Protein AF-A0A075FBE9-F1 (afdb_monomer_lite)

Secondary structure (DSSP, 8-state):
-HHHHHHHHT-GGGTT-HHHHHHHHHHHHHHHTT----------TTS---HHHHHHHHHHHHHHHHHTT-GGGHHHHHHHHHHGGGS-HHHHHHHHHHHHHHHHHTT-HHHHHHHHHHHHTS---HHHHTT-HHHHHHHHHHHHHTT-HHHHHHHHHHHHHHHHHHHHHHHHHHHHHHHHS-HHHHHHHHHHHHS-HHHHHHHHHHHHTTT-TT--HHHHHHHTT--HHHHHHHHHHHHSS-HHHHHHHHHHHHHHHHHH-TTS--S-HHHHHHHTT--

Sequence (279 aa):
EFAVQAGIRCSNRLLEHAFWQSAEMGATLLANHGGRNGWTPTVSQGVPMPALIQRRAEYLSLLRRMADGDRAAIDPLMATLNHSRKLGSRLLMQTKVEVVLAALSGEQYDVAGRVFDQICNRETTYGARRWNFDFLYCRAKMAAQRGDAAGALKFYTTYMQDALRCLRTETVNVRRASAAVPVASRASDDVSARLSAKYRRAYRYIIENIERSDLTTREVAAHINVTERALQLAFKSAVGMSPSSVIRRMRLEGIRSDLLDSERNPSNIIDTASRWGIR

Structure (mmCIF, N/CA/C/O backbone):
data_AF-A0A075FBE9-F1
#
_entry.id   AF-A0A075FBE9-F1
#
loop_
_atom_site.group_PDB
_atom_site.id
_atom_site.type_symbol
_atom_site.label_atom_id
_atom_site.label_alt_id
_atom_site.label_comp_id
_atom_site.label_asym_id
_atom_site.label_entity_id
_atom_site.label_seq_id
_atom_site.pdbx_PDB_ins_code
_atom_site.Cartn_x
_atom_site.Cartn_y
_atom_site.Cartn_z
_atom_site.occupancy
_atom_site.B_iso_or_equiv
_atom_site.auth_seq_id
_atom_site.auth_comp_id
_atom_site.auth_asym_id
_atom_site.auth_atom_id
_atom_site.pdbx_PDB_model_num
ATOM 1 N N . GLU A 1 1 ? -7.624 5.876 -10.772 1.00 56.31 1 GLU A N 1
ATOM 2 C CA . GLU A 1 1 ? -6.161 6.072 -10.618 1.00 56.31 1 GLU A CA 1
ATOM 3 C C . GLU A 1 1 ? -5.530 5.078 -9.652 1.00 56.31 1 GLU A C 1
ATOM 5 O O . GLU A 1 1 ? -4.690 4.296 -10.083 1.00 56.31 1 GLU A O 1
ATOM 10 N N . PHE A 1 2 ? -5.983 5.052 -8.392 1.00 65.88 2 PHE A N 1
ATOM 11 C CA . PHE A 1 2 ? -5.469 4.155 -7.349 1.00 65.88 2 PHE A CA 1
ATOM 12 C C . PHE A 1 2 ? -5.451 2.674 -7.766 1.00 65.88 2 PHE A C 1
ATOM 14 O O . PHE A 1 2 ? -4.457 2.003 -7.542 1.00 65.88 2 PHE A O 1
ATOM 21 N N . ALA A 1 3 ? -6.483 2.187 -8.467 1.00 71.62 3 ALA A N 1
ATOM 22 C CA . ALA A 1 3 ? -6.573 0.787 -8.899 1.00 71.62 3 ALA A CA 1
ATOM 23 C C . ALA A 1 3 ? -5.434 0.330 -9.836 1.00 71.62 3 ALA A C 1
ATOM 25 O O . ALA A 1 3 ? -4.902 -0.758 -9.655 1.00 71.62 3 ALA A O 1
ATOM 26 N N . VAL A 1 4 ? -5.020 1.154 -10.811 1.00 73.25 4 VAL A N 1
ATOM 27 C CA . VAL A 1 4 ? -3.921 0.797 -11.737 1.00 73.25 4 VAL A CA 1
ATOM 28 C C . VAL A 1 4 ? -2.597 0.747 -10.980 1.00 73.25 4 VAL A C 1
ATOM 30 O O . VAL A 1 4 ? -1.824 -0.196 -11.087 1.00 73.25 4 VAL A O 1
ATOM 33 N N . GLN A 1 5 ? -2.361 1.774 -10.174 1.00 80.25 5 GLN A N 1
ATOM 34 C CA . GLN A 1 5 ? -1.149 1.938 -9.389 1.00 80.25 5 GLN A CA 1
ATOM 35 C C . GLN A 1 5 ? -1.005 0.885 -8.280 1.00 80.25 5 GLN A C 1
ATOM 37 O O . GLN A 1 5 ? 0.115 0.447 -8.017 1.00 80.25 5 GLN A O 1
ATOM 42 N N . ALA A 1 6 ? -2.107 0.487 -7.644 1.00 77.31 6 ALA A N 1
ATOM 43 C CA . ALA A 1 6 ? -2.154 -0.605 -6.679 1.00 77.31 6 ALA A CA 1
ATOM 44 C C . ALA A 1 6 ? -1.965 -1.960 -7.373 1.00 77.31 6 ALA A C 1
ATOM 46 O O . ALA A 1 6 ? -1.145 -2.747 -6.918 1.00 77.31 6 ALA A O 1
ATOM 47 N N . GLY A 1 7 ? -2.620 -2.192 -8.518 1.00 76.88 7 GLY A N 1
ATOM 48 C CA . GLY A 1 7 ? -2.475 -3.434 -9.285 1.00 76.88 7 GLY A CA 1
ATOM 49 C C . GLY A 1 7 ? -1.037 -3.709 -9.739 1.00 76.88 7 GLY A C 1
ATOM 50 O O . GLY A 1 7 ? -0.574 -4.839 -9.651 1.00 76.88 7 GLY A O 1
ATOM 51 N N . ILE A 1 8 ? -0.286 -2.677 -10.143 1.00 82.06 8 ILE A N 1
ATOM 52 C CA . ILE A 1 8 ? 1.144 -2.822 -10.478 1.00 82.06 8 ILE A CA 1
ATOM 53 C C . ILE A 1 8 ? 1.955 -3.216 -9.235 1.00 82.06 8 ILE A C 1
ATOM 55 O O . ILE A 1 8 ? 2.748 -4.155 -9.277 1.00 82.06 8 ILE A O 1
ATOM 59 N N . ARG A 1 9 ? 1.740 -2.514 -8.116 1.00 83.00 9 ARG A N 1
ATOM 60 C CA . ARG A 1 9 ? 2.461 -2.737 -6.849 1.00 83.00 9 ARG A CA 1
ATOM 61 C C . ARG A 1 9 ? 2.189 -4.100 -6.226 1.00 83.00 9 ARG A C 1
ATOM 63 O O . ARG A 1 9 ? 3.068 -4.633 -5.559 1.00 83.00 9 ARG A O 1
ATOM 70 N N . CYS A 1 10 ? 0.997 -4.635 -6.456 1.00 82.50 10 CYS A N 1
ATOM 71 C CA . CYS A 1 10 ? 0.579 -5.930 -5.940 1.00 82.50 10 CYS A CA 1
ATOM 72 C C . CYS A 1 10 ? 0.717 -7.055 -6.977 1.00 82.50 10 CYS A C 1
ATOM 74 O O . CYS A 1 10 ? 0.300 -8.179 -6.728 1.00 82.50 10 CYS A O 1
ATOM 76 N N . SER A 1 11 ? 1.321 -6.781 -8.140 1.00 83.12 11 SER A N 1
ATOM 77 C CA . SER A 1 11 ? 1.486 -7.788 -9.186 1.00 83.12 11 SER A CA 1
ATOM 78 C C . SER A 1 11 ? 2.262 -9.011 -8.683 1.00 83.12 11 SER A C 1
ATOM 80 O O . SER A 1 11 ? 3.210 -8.895 -7.903 1.00 83.12 11 SER A O 1
ATOM 82 N N . ASN A 1 12 ? 1.920 -10.194 -9.204 1.00 78.69 12 ASN A N 1
ATOM 83 C CA . ASN A 1 12 ? 2.596 -11.457 -8.865 1.00 78.69 12 ASN A CA 1
ATOM 84 C C . ASN A 1 12 ? 4.101 -11.453 -9.189 1.00 78.69 12 ASN A C 1
ATOM 86 O O . ASN A 1 12 ? 4.850 -12.299 -8.710 1.00 78.69 12 ASN A O 1
ATOM 90 N N . ARG A 1 13 ? 4.569 -10.505 -10.002 1.00 83.19 13 ARG A N 1
ATOM 91 C CA . ARG A 1 13 ? 5.992 -10.335 -10.317 1.00 83.19 13 ARG A CA 1
ATOM 92 C C . ARG A 1 13 ? 6.747 -9.531 -9.255 1.00 83.19 13 ARG A C 1
ATOM 94 O O . ARG A 1 13 ? 7.973 -9.595 -9.197 1.00 83.19 13 ARG A O 1
ATOM 101 N N . LEU A 1 14 ? 6.030 -8.817 -8.384 1.00 85.06 14 LEU A N 1
ATOM 102 C CA . LEU A 1 14 ? 6.568 -8.015 -7.284 1.00 85.06 14 LEU A CA 1
ATOM 103 C C . LEU A 1 14 ? 6.150 -8.560 -5.904 1.00 85.06 14 LEU A C 1
ATOM 105 O O . LEU A 1 14 ? 5.988 -7.790 -4.960 1.00 85.06 14 LEU A O 1
ATOM 109 N N . LEU A 1 15 ? 6.011 -9.884 -5.748 1.00 82.25 15 LEU A N 1
ATOM 110 C CA . LEU A 1 15 ? 5.602 -10.518 -4.476 1.00 82.25 15 LEU A CA 1
ATOM 111 C C . LEU A 1 15 ? 6.518 -10.181 -3.289 1.00 82.25 15 LEU A C 1
ATOM 113 O O . LEU A 1 15 ? 6.094 -10.187 -2.139 1.00 82.25 15 LEU A O 1
ATOM 117 N N . GLU A 1 16 ? 7.775 -9.843 -3.560 1.00 82.44 16 GLU A N 1
ATOM 118 C CA . GLU A 1 16 ? 8.738 -9.409 -2.544 1.00 82.44 16 GLU A CA 1
ATOM 119 C C . GLU A 1 16 ? 8.453 -7.998 -1.991 1.00 82.44 16 GLU A C 1
ATOM 121 O O . GLU A 1 16 ? 9.089 -7.579 -1.021 1.00 82.44 16 GLU A O 1
ATOM 126 N N . HIS A 1 17 ? 7.522 -7.239 -2.584 1.00 87.44 17 HIS A N 1
ATOM 127 C CA . HIS A 1 17 ? 7.101 -5.922 -2.093 1.00 87.44 17 HIS A CA 1
ATOM 128 C C . HIS A 1 17 ? 6.112 -6.072 -0.926 1.00 87.44 17 HIS A C 1
ATOM 130 O O . HIS A 1 17 ? 4.935 -5.713 -1.005 1.00 87.44 17 HIS A O 1
ATOM 136 N N . ALA A 1 18 ? 6.613 -6.635 0.177 1.00 83.56 18 ALA A N 1
ATOM 137 C CA . ALA A 1 18 ? 5.847 -7.052 1.350 1.00 83.56 18 ALA A CA 1
ATOM 138 C C . ALA A 1 18 ? 4.892 -5.979 1.905 1.00 83.56 18 ALA A C 1
ATOM 140 O O . ALA A 1 18 ? 3.816 -6.316 2.399 1.00 83.56 18 ALA A O 1
ATOM 141 N N . PHE A 1 19 ? 5.257 -4.695 1.818 1.00 85.12 19 PHE A N 1
ATOM 142 C CA . PHE A 1 19 ? 4.404 -3.591 2.264 1.00 85.12 19 PHE A CA 1
ATOM 143 C C . PHE A 1 19 ? 3.060 -3.555 1.519 1.00 85.12 19 PHE A C 1
ATOM 145 O O . PHE A 1 19 ? 2.007 -3.591 2.156 1.00 85.12 19 PHE A O 1
ATOM 152 N N . TRP A 1 20 ? 3.075 -3.526 0.181 1.00 83.44 20 TRP A N 1
ATOM 153 C CA . TRP A 1 20 ? 1.835 -3.457 -0.602 1.00 83.44 20 TRP A CA 1
ATOM 154 C C . TRP A 1 20 ? 1.086 -4.781 -0.636 1.00 83.44 20 TRP A C 1
ATOM 156 O O . TRP A 1 20 ? -0.139 -4.760 -0.587 1.00 83.44 20 TRP A O 1
ATOM 166 N N . GLN A 1 21 ? 1.798 -5.910 -0.603 1.00 83.56 21 GLN A N 1
ATOM 167 C CA . GLN A 1 21 ? 1.175 -7.228 -0.451 1.00 83.56 21 GLN A CA 1
ATOM 168 C C . GLN A 1 21 ? 0.371 -7.316 0.857 1.00 83.56 21 GLN A C 1
ATOM 170 O O . GLN A 1 21 ? -0.774 -7.760 0.870 1.00 83.56 21 GLN A O 1
ATOM 175 N N . SER A 1 22 ? 0.920 -6.792 1.958 1.00 79.38 22 SER A N 1
ATOM 176 C CA . SER A 1 22 ? 0.204 -6.725 3.239 1.00 79.38 22 SER A CA 1
ATOM 177 C C . SER A 1 22 ? -0.996 -5.772 3.180 1.00 79.38 22 SER A C 1
ATOM 179 O O . SER A 1 22 ? -2.050 -6.066 3.745 1.00 79.38 22 SER A O 1
ATOM 181 N N . ALA A 1 23 ? -0.857 -4.636 2.488 1.00 76.38 23 ALA A N 1
ATOM 182 C CA . ALA A 1 23 ? -1.939 -3.669 2.314 1.00 76.38 23 ALA A CA 1
ATOM 183 C C . ALA A 1 23 ? -3.100 -4.232 1.472 1.00 76.38 23 ALA A C 1
ATOM 185 O O . ALA A 1 23 ? -4.262 -4.022 1.821 1.00 76.38 23 ALA A O 1
ATOM 186 N N . GLU A 1 24 ? -2.810 -4.978 0.403 1.00 75.81 24 GLU A N 1
ATOM 187 C CA . GLU A 1 24 ? -3.819 -5.652 -0.422 1.00 75.81 24 GLU A CA 1
ATOM 188 C C . GLU A 1 24 ? -4.542 -6.758 0.354 1.00 75.81 24 GLU A C 1
ATOM 190 O O . GLU A 1 24 ? -5.775 -6.818 0.347 1.00 75.81 24 GLU A O 1
ATOM 195 N N . MET A 1 25 ? -3.805 -7.587 1.100 1.00 70.81 25 MET A N 1
ATOM 196 C CA . MET A 1 25 ? -4.405 -8.582 1.996 1.00 70.81 25 MET A CA 1
ATOM 197 C C . MET A 1 25 ? -5.314 -7.921 3.044 1.00 70.81 25 MET A C 1
ATOM 199 O O . MET A 1 25 ? -6.426 -8.382 3.288 1.00 70.81 25 MET A O 1
ATOM 203 N N . GLY A 1 26 ? -4.900 -6.795 3.629 1.00 65.25 26 GLY A N 1
ATOM 204 C CA . GLY A 1 26 ? -5.748 -6.025 4.543 1.00 65.25 26 GLY A CA 1
ATOM 205 C C . GLY A 1 26 ? -7.015 -5.477 3.873 1.00 65.25 26 GLY A C 1
ATOM 206 O O . GLY A 1 26 ? -8.107 -5.574 4.434 1.00 65.25 26 GLY A O 1
ATOM 207 N N . ALA A 1 27 ? -6.893 -4.934 2.659 1.00 67.62 27 ALA A N 1
ATOM 208 C CA . ALA A 1 27 ? -8.017 -4.382 1.906 1.00 67.62 27 ALA A CA 1
ATOM 209 C C . ALA A 1 27 ? -9.034 -5.458 1.487 1.00 67.62 27 ALA A C 1
ATOM 211 O O . ALA A 1 27 ? -10.240 -5.240 1.610 1.00 67.62 27 ALA A O 1
ATOM 212 N N . THR A 1 28 ? -8.568 -6.625 1.039 1.00 65.94 28 THR A N 1
ATOM 213 C CA . THR A 1 28 ? -9.428 -7.766 0.674 1.00 65.94 28 THR A CA 1
ATOM 214 C C . THR A 1 28 ? -10.165 -8.334 1.886 1.00 65.94 28 THR A C 1
ATOM 216 O O . THR A 1 28 ? -11.368 -8.584 1.807 1.00 65.94 28 THR A O 1
ATOM 219 N N . LEU A 1 29 ? -9.496 -8.449 3.039 1.00 61.47 29 LEU A N 1
ATOM 220 C CA . LEU A 1 29 ? -10.138 -8.830 4.301 1.00 61.47 29 LEU A CA 1
ATOM 221 C C . LEU A 1 29 ? -11.222 -7.823 4.715 1.00 61.47 29 LEU A C 1
ATOM 223 O O . LEU A 1 29 ? -12.324 -8.223 5.088 1.00 61.47 29 LEU A O 1
ATOM 227 N N . LEU A 1 30 ? -10.955 -6.518 4.609 1.00 58.31 30 LEU A N 1
ATOM 228 C CA . LEU A 1 30 ? -11.948 -5.479 4.909 1.00 58.31 30 LEU A CA 1
ATOM 229 C C . LEU A 1 30 ? -13.145 -5.512 3.947 1.00 58.31 30 LEU A C 1
ATOM 231 O O . LEU A 1 30 ? -14.282 -5.361 4.396 1.00 58.31 30 LEU A O 1
ATOM 235 N N . ALA A 1 31 ? -12.913 -5.747 2.653 1.00 59.50 31 ALA A N 1
ATOM 236 C CA . ALA A 1 31 ? -13.974 -5.875 1.654 1.00 59.50 31 ALA A CA 1
ATOM 237 C C . ALA A 1 31 ? -14.877 -7.093 1.926 1.00 59.50 31 ALA A C 1
ATOM 239 O O . ALA A 1 31 ? -16.101 -6.977 1.874 1.00 59.50 31 ALA A O 1
ATOM 240 N N . ASN A 1 32 ? -14.291 -8.234 2.301 1.00 54.44 32 ASN A N 1
ATOM 241 C CA . ASN A 1 32 ? -15.030 -9.460 2.619 1.00 54.44 32 ASN A CA 1
ATOM 242 C C . ASN A 1 32 ? -15.831 -9.367 3.933 1.00 54.44 32 ASN A C 1
ATOM 244 O O . ASN A 1 32 ? -16.820 -10.078 4.102 1.00 54.44 32 ASN A O 1
ATOM 248 N N . HIS A 1 33 ? -15.447 -8.479 4.855 1.00 48.12 33 HIS A N 1
ATOM 249 C CA . HIS A 1 33 ? -16.105 -8.294 6.156 1.00 48.12 33 HIS A CA 1
ATOM 250 C C . HIS A 1 33 ? -17.055 -7.080 6.222 1.00 48.12 33 HIS A C 1
ATOM 252 O O . HIS A 1 33 ? -17.360 -6.590 7.311 1.00 48.12 33 HIS A O 1
ATOM 258 N N . GLY A 1 34 ? -17.567 -6.608 5.078 1.00 45.47 34 GLY A N 1
ATOM 259 C CA . GLY A 1 34 ? -18.609 -5.569 5.025 1.00 45.47 34 GLY A CA 1
ATOM 260 C C . GLY A 1 34 ? -18.090 -4.127 5.043 1.00 45.47 34 GLY A C 1
ATOM 261 O O . GLY A 1 34 ? -18.854 -3.190 5.285 1.00 45.47 34 GLY A O 1
ATOM 262 N N . GLY A 1 35 ? -16.799 -3.917 4.774 1.00 39.19 35 GLY A N 1
ATOM 263 C CA . GLY A 1 35 ? -16.224 -2.594 4.567 1.00 39.19 35 GLY A CA 1
ATOM 264 C C . GLY A 1 35 ? -16.709 -1.985 3.254 1.00 39.19 35 GLY A C 1
ATOM 265 O O . GLY A 1 35 ? -16.192 -2.323 2.197 1.00 39.19 35 GLY A O 1
ATOM 266 N N . ARG A 1 36 ? -17.711 -1.101 3.354 1.00 40.62 36 ARG A N 1
ATOM 267 C CA . ARG A 1 36 ? -18.129 -0.061 2.393 1.00 40.62 36 ARG A CA 1
ATOM 268 C C . ARG A 1 36 ? -17.637 -0.308 0.960 1.00 40.62 36 ARG A C 1
ATOM 270 O O . ARG A 1 36 ? -16.526 0.086 0.616 1.00 40.62 36 ARG A O 1
ATOM 277 N N . ASN A 1 37 ? -18.501 -0.933 0.161 1.00 36.72 37 ASN A N 1
ATOM 278 C CA . ASN A 1 37 ? -18.360 -1.220 -1.267 1.00 36.72 37 ASN A CA 1
ATOM 279 C C . ASN A 1 37 ? -17.459 -0.174 -1.930 1.00 36.72 37 ASN A C 1
ATOM 281 O O . ASN A 1 37 ? -17.824 1.004 -2.008 1.00 36.72 37 ASN A O 1
ATOM 285 N N . GLY A 1 38 ? -16.258 -0.611 -2.319 1.00 38.56 38 GLY A N 1
ATOM 286 C CA . GLY A 1 38 ? -15.263 0.235 -2.956 1.00 38.56 38 GLY A CA 1
ATOM 287 C C . GLY A 1 38 ? -15.919 1.033 -4.070 1.00 38.56 38 GLY A C 1
ATOM 288 O O . GLY A 1 38 ? -16.683 0.481 -4.855 1.00 38.56 38 GLY A O 1
ATOM 289 N N . TRP A 1 39 ? -15.656 2.337 -4.069 1.00 37.19 39 TRP A N 1
ATOM 290 C CA . TRP A 1 39 ? -16.092 3.301 -5.071 1.00 37.19 39 TRP A CA 1
ATOM 291 C C . TRP A 1 39 ? -16.017 2.670 -6.471 1.00 37.19 39 TRP A C 1
ATOM 293 O O . TRP A 1 39 ? -14.941 2.557 -7.060 1.00 37.19 39 TRP A O 1
ATOM 303 N N . THR A 1 40 ? -17.149 2.190 -6.984 1.00 32.72 40 THR A N 1
ATOM 304 C CA . THR A 1 40 ? -17.236 1.711 -8.360 1.00 32.72 40 THR A CA 1
ATOM 305 C C . THR A 1 40 ? -17.109 2.949 -9.233 1.00 32.72 40 THR A C 1
ATOM 307 O O . THR A 1 40 ? -17.885 3.887 -9.034 1.00 32.72 40 THR A O 1
ATOM 310 N N . PRO A 1 41 ? -16.140 3.019 -10.160 1.00 38.22 41 PRO A N 1
ATOM 311 C CA . PRO A 1 41 ? -16.043 4.163 -11.041 1.00 38.22 41 PRO A CA 1
ATOM 312 C C . PRO A 1 41 ? -17.267 4.129 -11.954 1.00 38.22 41 PRO A C 1
ATOM 314 O O . PRO A 1 41 ? -17.322 3.349 -12.903 1.00 38.22 41 PRO A O 1
ATOM 317 N N . THR A 1 42 ? -18.269 4.951 -11.658 1.00 36.81 42 THR A N 1
ATOM 318 C CA . THR A 1 42 ? -19.342 5.230 -12.604 1.00 36.81 42 THR A CA 1
ATOM 319 C C . THR A 1 42 ? -18.689 5.976 -13.757 1.00 36.81 42 THR A C 1
ATOM 321 O O . THR A 1 42 ? -18.301 7.137 -13.624 1.00 36.81 42 THR A O 1
ATOM 324 N N . VAL A 1 43 ? -18.474 5.284 -14.874 1.00 41.09 43 VAL A N 1
ATOM 325 C CA . VAL A 1 43 ? -18.042 5.917 -16.117 1.00 41.09 43 VAL A CA 1
ATOM 326 C C . VAL A 1 43 ? -19.220 6.762 -16.590 1.00 41.09 43 VAL A C 1
ATOM 328 O O . VAL A 1 43 ? -20.116 6.264 -17.266 1.00 41.09 43 VAL A O 1
ATOM 331 N N . SER A 1 44 ? -19.253 8.034 -16.196 1.00 43.53 44 SER A N 1
ATOM 332 C CA . SER A 1 44 ? -20.156 9.013 -16.797 1.00 43.53 44 SER A CA 1
ATOM 333 C C . SER A 1 44 ? -19.696 9.249 -18.232 1.00 43.53 44 SER A C 1
ATOM 335 O O . SER A 1 44 ? -18.831 10.082 -18.497 1.00 43.53 44 SER A O 1
ATOM 337 N N . GLN A 1 45 ? -20.231 8.461 -19.162 1.00 46.03 45 GLN A N 1
ATOM 338 C CA . GLN A 1 45 ? -20.097 8.731 -20.586 1.00 46.03 45 GLN A CA 1
ATOM 339 C C . GLN A 1 45 ? -20.855 10.028 -20.900 1.00 46.03 45 GLN A C 1
ATOM 341 O O . GLN A 1 45 ? -22.056 10.108 -20.657 1.00 46.03 45 GLN A O 1
ATOM 346 N N . GLY A 1 46 ? -20.157 11.044 -21.419 1.00 52.72 46 GLY A N 1
ATOM 347 C CA . GLY A 1 46 ? -20.808 12.191 -22.067 1.00 52.72 46 GLY A CA 1
ATOM 348 C C . GLY A 1 46 ? -20.320 13.591 -21.694 1.00 52.72 46 GLY A C 1
ATOM 349 O O . GLY A 1 46 ? -20.741 14.541 -22.345 1.00 52.72 46 GLY A O 1
ATOM 350 N N . VAL A 1 47 ? -19.425 13.765 -20.716 1.00 52.41 47 VAL A N 1
ATOM 351 C CA . VAL A 1 47 ? -18.824 15.086 -20.437 1.00 52.41 47 VAL A CA 1
ATOM 352 C C . VAL A 1 47 ? -17.431 15.148 -21.076 1.00 52.41 47 VAL A C 1
ATOM 354 O O . VAL A 1 47 ? -16.635 14.240 -20.823 1.00 52.41 47 VAL A O 1
ATOM 357 N N . PRO A 1 48 ? -17.097 16.169 -21.896 1.00 56.81 48 PRO A N 1
ATOM 358 C CA . PRO A 1 48 ? -15.745 16.330 -22.420 1.00 56.81 48 PRO A CA 1
ATOM 359 C C . PRO A 1 48 ? -14.785 16.484 -21.242 1.00 56.81 48 PRO A C 1
ATOM 361 O O . PRO A 1 48 ? -14.825 17.463 -20.496 1.00 56.81 48 PRO A O 1
ATOM 364 N N . MET A 1 49 ? -13.963 15.459 -21.031 1.00 56.84 49 MET A N 1
ATOM 365 C CA . MET A 1 49 ? -13.048 15.416 -19.901 1.00 56.84 49 MET A CA 1
ATOM 366 C C . MET A 1 49 ? -12.024 16.550 -20.044 1.00 56.84 49 MET A C 1
ATOM 368 O O . MET A 1 49 ? -11.407 16.674 -21.103 1.00 56.84 49 MET A O 1
ATOM 372 N N . PRO A 1 50 ? -11.798 17.365 -18.997 1.00 78.19 50 PRO A N 1
ATOM 373 C CA . PRO A 1 50 ? -10.725 18.351 -18.981 1.00 78.19 50 PRO A CA 1
ATOM 374 C C . PRO A 1 50 ? -9.400 17.747 -19.469 1.00 78.19 50 PRO A C 1
ATOM 376 O O . PRO A 1 50 ? -9.015 16.662 -19.027 1.00 78.19 50 PRO A O 1
ATOM 379 N N . ALA A 1 51 ? -8.672 18.461 -20.335 1.00 75.50 51 ALA A N 1
ATOM 380 C CA . ALA A 1 51 ? -7.458 17.964 -21.003 1.00 75.50 51 ALA A CA 1
ATOM 381 C C . ALA A 1 51 ? -6.394 17.396 -20.037 1.00 75.50 51 ALA A C 1
ATOM 383 O O . ALA A 1 51 ? -5.619 16.507 -20.389 1.00 75.50 51 ALA A O 1
ATOM 384 N N . LEU A 1 52 ? -6.367 17.883 -18.794 1.00 75.44 52 LEU A N 1
ATOM 385 C CA . LEU A 1 52 ? -5.472 17.399 -17.743 1.00 75.44 52 LEU A CA 1
ATOM 386 C C . LEU A 1 52 ? -5.849 15.988 -17.257 1.00 75.44 52 LEU A C 1
ATOM 388 O O . LEU A 1 52 ? -4.966 15.163 -17.030 1.00 75.44 52 LEU A O 1
ATOM 392 N N . ILE A 1 53 ? -7.147 15.685 -17.164 1.00 78.38 53 ILE A N 1
ATOM 393 C CA . ILE A 1 53 ? -7.642 14.352 -16.799 1.00 78.38 53 ILE A CA 1
ATOM 394 C C . ILE A 1 53 ? -7.417 13.368 -17.949 1.00 78.38 53 ILE A C 1
ATOM 396 O O . ILE A 1 53 ? -7.012 12.233 -17.708 1.00 78.38 53 ILE A O 1
ATOM 400 N N . GLN A 1 54 ? -7.589 13.812 -19.196 1.00 80.50 54 GLN A N 1
ATOM 401 C CA . GLN A 1 54 ? -7.288 12.990 -20.368 1.00 80.50 54 GLN A CA 1
ATOM 402 C C . GLN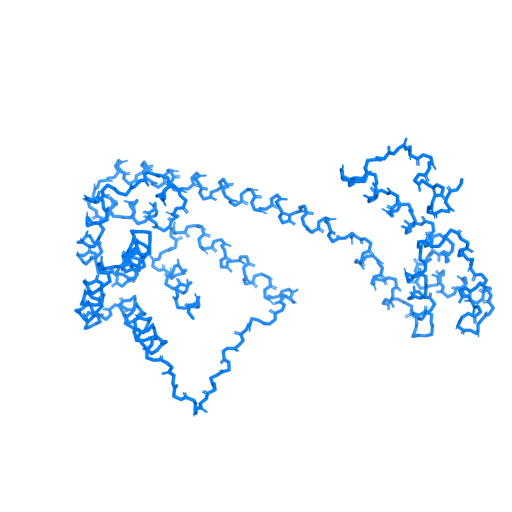 A 1 54 ? -5.807 12.582 -20.411 1.00 80.50 54 GLN A C 1
ATOM 404 O O . GLN A 1 54 ? -5.504 11.392 -20.452 1.00 80.50 54 GLN A O 1
ATOM 409 N N . ARG A 1 55 ? -4.879 13.541 -20.278 1.00 80.81 55 ARG A N 1
ATOM 410 C CA . ARG A 1 55 ? -3.432 13.251 -20.213 1.00 80.81 55 ARG A CA 1
ATOM 411 C C . ARG A 1 55 ? -3.072 12.295 -19.076 1.00 80.81 55 ARG A C 1
ATOM 413 O O . ARG A 1 55 ? -2.175 11.464 -19.203 1.00 80.81 55 ARG A O 1
ATOM 420 N N . ARG A 1 56 ? -3.763 12.412 -17.941 1.00 84.81 56 ARG A N 1
ATOM 421 C CA . ARG A 1 56 ? -3.563 11.534 -16.785 1.00 84.81 56 ARG A CA 1
ATOM 422 C C . ARG A 1 56 ? -4.077 10.116 -17.046 1.00 84.81 56 ARG A C 1
ATOM 424 O O . ARG A 1 56 ? -3.391 9.162 -16.684 1.00 84.81 56 ARG A O 1
ATOM 431 N N . ALA A 1 57 ? -5.230 9.968 -17.696 1.00 83.12 57 ALA A N 1
ATOM 432 C CA . ALA A 1 57 ? -5.767 8.674 -18.110 1.00 83.12 57 ALA A CA 1
ATOM 433 C C . ALA A 1 57 ? -4.861 7.985 -19.145 1.00 83.12 57 ALA A C 1
ATOM 435 O O . ALA A 1 57 ? -4.551 6.803 -18.994 1.00 83.12 57 ALA A O 1
ATOM 436 N N . GLU A 1 58 ? -4.364 8.738 -20.130 1.00 88.19 58 GLU A N 1
ATOM 437 C CA . GLU A 1 58 ? -3.392 8.264 -21.122 1.00 88.19 58 GLU A CA 1
ATOM 438 C C . GLU A 1 58 ? -2.111 7.759 -20.444 1.00 88.19 58 GLU A C 1
ATOM 440 O O . GLU A 1 58 ? -1.710 6.616 -20.669 1.00 88.19 58 GLU A O 1
ATOM 445 N N . TYR A 1 59 ? -1.528 8.541 -19.529 1.00 89.25 59 TYR A N 1
ATOM 446 C CA . TYR A 1 59 ? -0.367 8.117 -18.738 1.00 89.25 59 TYR A CA 1
ATOM 447 C C . TYR A 1 59 ? -0.619 6.804 -17.983 1.00 89.25 59 TYR A C 1
ATOM 449 O O . TYR A 1 59 ? 0.197 5.887 -18.058 1.00 89.25 59 TYR A O 1
ATOM 457 N N . LEU A 1 60 ? -1.749 6.683 -17.278 1.00 88.00 60 LEU A N 1
ATOM 458 C CA . LEU A 1 60 ? -2.076 5.468 -16.525 1.00 88.00 60 LEU A CA 1
ATOM 459 C C . LEU A 1 60 ? -2.282 4.254 -17.442 1.00 88.00 60 LEU A C 1
ATOM 461 O O . LEU A 1 60 ? -1.919 3.141 -17.065 1.00 88.00 60 LEU A O 1
ATOM 465 N N . SER A 1 61 ? -2.830 4.458 -18.643 1.00 88.75 61 SER A N 1
ATOM 466 C CA . SER A 1 61 ? -2.994 3.390 -19.633 1.00 88.75 61 SER A CA 1
ATOM 467 C C . SER A 1 61 ? -1.649 2.880 -20.162 1.00 88.75 61 SER A C 1
ATOM 469 O O . SER A 1 61 ? -1.437 1.669 -20.224 1.00 88.75 61 SER A O 1
ATOM 471 N N . LEU A 1 62 ? -0.711 3.788 -20.459 1.00 91.88 62 LEU A N 1
ATOM 472 C CA . LEU A 1 62 ? 0.650 3.4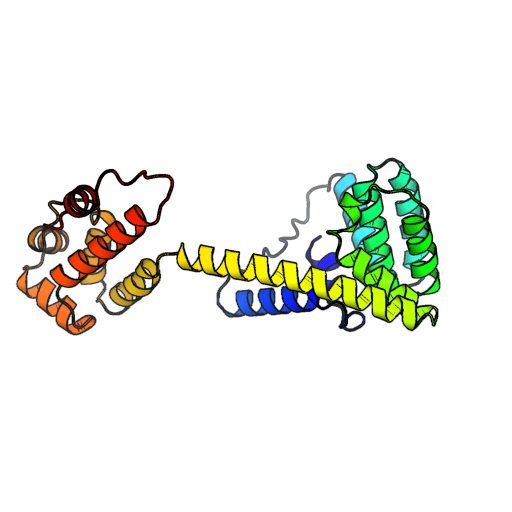48 -20.878 1.00 91.88 62 LEU A CA 1
ATOM 473 C C . LEU A 1 62 ? 1.408 2.736 -19.756 1.00 91.88 62 LEU A C 1
ATOM 475 O O . LEU A 1 62 ? 2.076 1.735 -20.000 1.00 91.88 62 LEU A O 1
ATOM 479 N N . LEU A 1 63 ? 1.255 3.213 -18.518 1.00 90.06 63 LEU A N 1
ATOM 480 C CA . LEU A 1 63 ? 1.886 2.620 -17.344 1.00 90.06 63 LEU A CA 1
ATOM 481 C C . LEU A 1 63 ? 1.423 1.173 -17.121 1.00 90.06 63 LEU A C 1
ATOM 483 O O . LEU A 1 63 ? 2.246 0.306 -16.838 1.00 90.06 63 LEU A O 1
ATOM 487 N N . ARG A 1 64 ? 0.121 0.904 -17.292 1.00 88.38 64 ARG A N 1
ATOM 488 C CA . ARG A 1 64 ? -0.436 -0.452 -17.220 1.00 88.38 64 ARG A CA 1
ATOM 489 C C . ARG A 1 64 ? 0.107 -1.347 -18.333 1.00 88.38 64 ARG A C 1
ATOM 491 O O . ARG A 1 64 ? 0.620 -2.414 -18.036 1.00 88.38 64 ARG A O 1
ATOM 498 N N . ARG A 1 65 ? 0.050 -0.891 -19.589 1.00 88.56 65 ARG A N 1
ATOM 499 C CA . ARG A 1 65 ? 0.561 -1.653 -20.742 1.00 88.56 65 ARG A CA 1
ATOM 500 C C . ARG A 1 65 ? 2.033 -2.026 -20.570 1.00 88.56 65 ARG A C 1
ATOM 502 O O . ARG A 1 65 ? 2.410 -3.170 -20.795 1.00 88.56 65 ARG A O 1
ATOM 509 N N . MET A 1 66 ? 2.853 -1.082 -20.113 1.00 91.94 66 MET A N 1
ATOM 510 C CA . MET A 1 66 ? 4.263 -1.334 -19.824 1.00 91.94 66 MET A CA 1
ATOM 511 C C . MET A 1 66 ? 4.441 -2.364 -18.697 1.00 91.94 66 MET A C 1
ATOM 513 O O . MET A 1 66 ? 5.295 -3.238 -18.816 1.00 91.94 66 MET A O 1
ATOM 517 N N . ALA A 1 67 ? 3.617 -2.308 -17.643 1.00 89.44 67 ALA A N 1
ATOM 518 C CA . ALA A 1 67 ? 3.618 -3.310 -16.573 1.00 89.44 67 ALA A CA 1
ATOM 519 C C . ALA A 1 67 ? 3.196 -4.710 -17.044 1.00 89.44 67 ALA A C 1
ATOM 521 O O . ALA A 1 67 ? 3.716 -5.700 -16.536 1.00 89.44 67 ALA A O 1
ATOM 522 N N . ASP A 1 68 ? 2.327 -4.791 -18.052 1.00 86.62 68 ASP A N 1
ATOM 523 C CA . ASP A 1 68 ? 1.951 -6.045 -18.715 1.00 86.62 68 ASP A CA 1
ATOM 524 C C . ASP A 1 68 ? 3.059 -6.565 -19.666 1.00 86.62 68 ASP A C 1
ATOM 526 O O . ASP A 1 68 ? 2.973 -7.682 -20.174 1.00 86.62 68 ASP A O 1
ATOM 530 N N . GLY A 1 69 ? 4.136 -5.794 -19.879 1.00 87.56 69 GLY A N 1
ATOM 531 C CA . GLY A 1 69 ? 5.292 -6.168 -20.700 1.00 87.56 69 GLY A CA 1
ATOM 532 C C . GLY A 1 69 ? 5.321 -5.547 -22.103 1.00 87.56 69 GLY A C 1
ATOM 533 O O . GLY A 1 69 ? 6.252 -5.818 -22.862 1.00 87.56 69 GLY A O 1
ATOM 534 N N . ASP A 1 70 ? 4.363 -4.684 -22.455 1.00 91.31 70 ASP A N 1
ATOM 535 C CA . ASP A 1 70 ? 4.303 -4.031 -23.767 1.00 91.31 70 ASP A CA 1
ATOM 536 C C . ASP A 1 70 ? 5.408 -2.973 -23.925 1.00 91.31 70 ASP A C 1
ATOM 538 O O . ASP A 1 70 ? 5.384 -1.908 -23.298 1.00 91.31 70 ASP A O 1
ATOM 542 N N . ARG A 1 71 ? 6.375 -3.252 -24.806 1.00 92.31 71 ARG A N 1
ATOM 543 C CA . ARG A 1 71 ? 7.494 -2.343 -25.089 1.00 92.31 71 ARG A CA 1
ATOM 544 C C . ARG A 1 71 ? 7.087 -1.113 -25.903 1.00 92.31 71 ARG A C 1
ATOM 546 O O . ARG A 1 71 ? 7.746 -0.083 -25.792 1.00 92.31 71 ARG A O 1
ATOM 553 N N . ALA A 1 72 ? 5.992 -1.164 -26.666 1.00 93.69 72 ALA A N 1
ATOM 554 C CA . ALA A 1 72 ? 5.528 -0.014 -27.448 1.00 93.69 72 ALA A CA 1
ATOM 555 C C . ALA A 1 72 ? 5.032 1.138 -26.555 1.00 93.69 72 ALA A C 1
ATOM 557 O O . ALA A 1 72 ? 4.969 2.289 -26.987 1.00 93.69 72 ALA A O 1
ATOM 558 N N . ALA A 1 73 ? 4.701 0.845 -25.294 1.00 91.44 73 ALA A N 1
ATOM 559 C CA . ALA A 1 73 ? 4.303 1.848 -24.314 1.00 91.44 73 ALA A CA 1
ATOM 560 C C . ALA A 1 73 ? 5.488 2.646 -23.732 1.00 91.44 73 ALA A C 1
ATOM 562 O O . ALA A 1 73 ? 5.256 3.703 -23.141 1.00 91.44 73 ALA A O 1
ATOM 563 N N . ILE A 1 74 ? 6.738 2.186 -23.905 1.00 92.81 74 ILE A N 1
ATOM 564 C CA . ILE A 1 74 ? 7.928 2.790 -23.282 1.00 92.81 74 ILE A CA 1
ATOM 565 C C . ILE A 1 74 ? 8.188 4.198 -23.828 1.00 92.81 74 ILE A C 1
ATOM 567 O O . ILE A 1 74 ? 8.270 5.147 -23.048 1.00 92.81 74 ILE A O 1
ATOM 571 N N . ASP A 1 75 ? 8.303 4.363 -25.148 1.00 93.44 75 ASP A N 1
ATOM 572 C CA . ASP A 1 75 ? 8.707 5.645 -25.744 1.00 93.44 75 ASP A CA 1
ATOM 573 C C . ASP A 1 75 ? 7.712 6.788 -25.459 1.00 93.44 75 ASP A C 1
ATOM 575 O O . ASP A 1 75 ? 8.146 7.853 -24.998 1.00 93.44 75 ASP A O 1
ATOM 579 N N . PRO A 1 76 ? 6.382 6.599 -25.611 1.00 92.62 76 PRO A N 1
ATOM 580 C CA . PRO A 1 76 ? 5.396 7.623 -25.247 1.00 92.62 76 PRO A CA 1
ATOM 581 C C . PRO A 1 76 ? 5.432 7.991 -23.755 1.00 92.62 76 PRO A C 1
ATOM 583 O O . PRO A 1 76 ? 5.256 9.152 -23.364 1.00 92.62 76 PRO A O 1
ATOM 586 N N . LEU A 1 77 ? 5.693 7.009 -22.895 1.00 90.69 77 LEU A N 1
ATOM 587 C CA . LEU A 1 77 ? 5.763 7.202 -21.452 1.00 90.69 77 LEU A CA 1
ATOM 588 C C . LEU A 1 77 ? 7.053 7.933 -21.041 1.00 90.69 77 LEU A C 1
ATOM 590 O O . LEU A 1 77 ? 7.007 8.856 -20.222 1.00 90.69 77 LEU A O 1
ATOM 594 N N . MET A 1 78 ? 8.184 7.627 -21.679 1.00 90.75 78 MET A N 1
ATOM 595 C CA . MET A 1 78 ? 9.439 8.364 -21.508 1.00 90.75 78 MET A CA 1
ATOM 596 C C . MET A 1 78 ? 9.341 9.802 -22.028 1.00 90.75 78 MET A C 1
ATOM 598 O O . MET A 1 78 ? 9.858 10.725 -21.391 1.00 90.75 78 MET A O 1
ATOM 602 N N . ALA A 1 79 ? 8.626 10.029 -23.133 1.00 89.50 79 ALA A N 1
ATOM 603 C CA . ALA A 1 79 ? 8.305 11.376 -23.589 1.00 89.50 79 ALA A CA 1
ATOM 604 C C . ALA A 1 79 ? 7.505 12.129 -22.516 1.00 89.50 79 ALA A C 1
ATOM 606 O O . ALA A 1 79 ? 7.877 13.242 -22.140 1.00 89.50 79 ALA A O 1
ATOM 607 N N . THR A 1 80 ? 6.476 11.506 -21.938 1.00 87.38 80 THR A N 1
ATOM 608 C CA . THR A 1 80 ? 5.675 12.097 -20.851 1.00 87.38 80 THR A CA 1
ATOM 609 C C . THR A 1 80 ? 6.539 12.446 -19.626 1.00 87.38 80 THR A C 1
ATOM 611 O O . THR A 1 80 ? 6.417 13.541 -19.069 1.00 87.38 80 THR A O 1
ATOM 614 N N . LEU A 1 81 ? 7.485 11.578 -19.248 1.00 85.56 81 LEU A N 1
ATOM 615 C CA . LEU A 1 81 ? 8.462 11.828 -18.177 1.00 85.56 81 LEU A CA 1
ATOM 616 C C . LEU A 1 81 ? 9.425 12.992 -18.468 1.00 85.56 81 LEU A C 1
ATOM 618 O O . LEU A 1 81 ? 9.865 13.696 -17.559 1.00 85.56 81 LEU A O 1
ATOM 622 N N . ASN A 1 82 ? 9.790 13.211 -19.728 1.00 83.88 82 ASN A N 1
ATOM 623 C CA . ASN A 1 82 ? 10.652 14.334 -20.094 1.00 83.88 82 ASN A CA 1
ATOM 624 C C . ASN A 1 82 ? 9.902 15.668 -20.025 1.00 83.88 82 ASN A C 1
ATOM 626 O O . ASN A 1 82 ? 10.451 16.652 -19.526 1.00 83.88 82 ASN A O 1
ATOM 630 N N . HIS A 1 83 ? 8.632 15.691 -20.431 1.00 80.25 83 HIS A N 1
ATOM 631 C CA . HIS A 1 83 ? 7.772 16.866 -20.274 1.00 80.25 83 HIS A CA 1
ATOM 632 C C . HIS A 1 83 ? 7.481 17.171 -18.796 1.00 80.25 83 HIS A C 1
ATOM 634 O O . HIS A 1 83 ? 7.322 18.335 -18.422 1.00 80.25 83 HIS A O 1
ATOM 640 N N . SER A 1 84 ? 7.492 16.149 -17.933 1.00 76.31 84 SER A N 1
ATOM 641 C CA . SER A 1 84 ? 7.260 16.302 -16.496 1.00 76.31 84 SER A CA 1
ATOM 642 C C . SER A 1 84 ? 8.456 16.868 -15.711 1.00 76.31 84 SER A C 1
ATOM 644 O O . SER A 1 84 ? 8.343 17.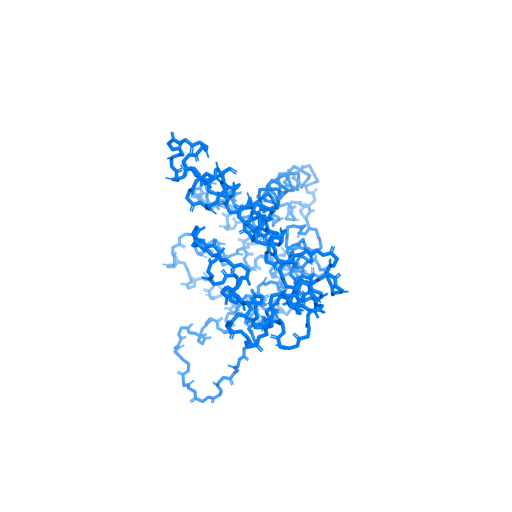124 -14.513 1.00 76.31 84 SER A O 1
ATOM 646 N N . ARG A 1 85 ? 9.589 17.166 -16.371 1.00 69.69 85 ARG A N 1
ATOM 647 C CA . ARG A 1 85 ? 10.765 17.810 -15.747 1.00 69.69 85 ARG A CA 1
ATOM 648 C C . ARG A 1 85 ? 10.470 19.175 -15.120 1.00 69.69 85 ARG A C 1
ATOM 650 O O . ARG A 1 85 ? 11.218 19.590 -14.242 1.00 69.69 85 ARG A O 1
ATOM 657 N N . LYS A 1 86 ? 9.403 19.850 -15.565 1.00 70.81 86 LYS A N 1
ATOM 658 C CA . LYS A 1 86 ? 8.934 21.133 -15.018 1.00 70.81 86 LYS A CA 1
ATOM 659 C C . LYS A 1 86 ? 8.121 20.986 -13.720 1.00 70.81 86 LYS A C 1
ATOM 661 O O . LYS A 1 86 ? 7.793 21.997 -13.111 1.00 70.81 86 LYS A O 1
ATOM 666 N N . LEU A 1 87 ? 7.772 19.764 -13.301 1.00 68.56 87 LEU A N 1
ATOM 667 C CA . LEU A 1 87 ? 7.056 19.529 -12.043 1.00 68.56 87 LEU A CA 1
ATOM 668 C C . LEU A 1 87 ? 8.003 19.546 -10.837 1.00 68.56 87 LEU A C 1
ATOM 670 O O . LEU A 1 87 ? 9.203 19.294 -10.955 1.00 68.56 87 LEU A O 1
ATOM 674 N N . GLY A 1 88 ? 7.437 19.808 -9.655 1.00 71.75 88 GLY A N 1
ATOM 675 C CA . GLY A 1 88 ? 8.168 19.782 -8.390 1.00 71.75 88 GLY A CA 1
ATOM 676 C C . GLY A 1 88 ? 8.920 18.462 -8.167 1.00 71.75 88 GLY A C 1
ATOM 677 O O . GLY A 1 88 ? 8.455 17.384 -8.549 1.00 71.75 88 GLY A O 1
ATOM 678 N N . SER A 1 89 ? 10.081 18.547 -7.512 1.00 76.25 89 SER A N 1
ATOM 679 C CA . SER A 1 89 ? 11.037 17.439 -7.342 1.00 76.25 89 SER A CA 1
ATOM 680 C C . SER A 1 89 ? 10.417 16.164 -6.757 1.00 76.25 89 SER A C 1
ATOM 682 O O . SER A 1 89 ? 10.739 15.063 -7.203 1.00 76.25 89 SER A O 1
ATOM 684 N N . ARG A 1 90 ? 9.485 16.306 -5.806 1.00 76.94 90 ARG A N 1
ATOM 685 C CA . ARG A 1 90 ? 8.767 15.192 -5.168 1.00 76.94 90 ARG A CA 1
ATOM 686 C C . ARG A 1 90 ? 7.852 14.439 -6.133 1.00 76.94 90 ARG A C 1
ATOM 688 O O . ARG A 1 90 ? 7.872 13.213 -6.151 1.00 76.94 90 ARG A O 1
ATOM 695 N N . LEU A 1 91 ? 7.060 15.156 -6.926 1.00 77.94 91 LEU A N 1
ATOM 696 C CA . LEU A 1 91 ? 6.108 14.539 -7.850 1.00 77.94 91 LEU A CA 1
ATOM 697 C C . LEU A 1 91 ? 6.842 13.864 -9.008 1.00 77.94 91 LEU A C 1
ATOM 699 O O . LEU A 1 91 ? 6.534 12.733 -9.354 1.00 77.94 91 LEU A O 1
ATOM 703 N N . LEU A 1 92 ? 7.888 14.506 -9.530 1.00 82.81 92 LEU A N 1
ATOM 704 C CA . LEU A 1 92 ? 8.738 13.909 -10.554 1.00 82.81 92 LEU A CA 1
ATOM 705 C C . LEU A 1 92 ? 9.436 12.634 -10.059 1.00 82.81 92 LEU A C 1
ATOM 707 O O . LEU A 1 92 ? 9.519 11.652 -10.792 1.00 82.81 92 LEU A O 1
ATOM 711 N N . MET A 1 93 ? 9.914 12.634 -8.813 1.00 82.50 93 MET A N 1
ATOM 712 C CA . MET A 1 93 ? 10.455 11.439 -8.167 1.00 82.50 93 MET A CA 1
ATOM 713 C C . MET A 1 93 ? 9.409 10.318 -8.108 1.00 82.50 93 MET A C 1
ATOM 715 O O . MET A 1 93 ? 9.694 9.195 -8.515 1.00 82.50 93 MET A O 1
ATOM 719 N N . GLN A 1 94 ? 8.188 10.627 -7.665 1.00 85.00 94 GLN A N 1
ATOM 720 C CA . GLN A 1 94 ? 7.095 9.660 -7.602 1.00 85.00 94 GLN A CA 1
ATOM 721 C C . GLN A 1 94 ? 6.760 9.074 -8.980 1.00 85.00 94 GLN A C 1
ATOM 723 O O . GLN A 1 94 ? 6.707 7.855 -9.114 1.00 85.00 94 GLN A O 1
ATOM 728 N N . THR A 1 95 ? 6.610 9.908 -10.013 1.00 87.25 95 THR A N 1
ATOM 729 C CA . THR A 1 95 ? 6.333 9.441 -11.380 1.00 87.25 95 THR A CA 1
ATOM 730 C C . THR A 1 95 ? 7.443 8.522 -11.888 1.00 87.25 95 THR A C 1
ATOM 732 O O . THR A 1 95 ? 7.163 7.494 -12.492 1.00 87.25 95 THR A O 1
ATOM 735 N N . LYS A 1 96 ? 8.716 8.834 -11.612 1.00 89.62 96 LYS A N 1
ATOM 736 C CA . LYS A 1 96 ? 9.825 7.951 -11.998 1.00 89.62 96 LYS A CA 1
ATOM 737 C C . LYS A 1 96 ? 9.784 6.612 -11.265 1.00 89.62 96 LYS A C 1
ATOM 739 O O . LYS A 1 96 ? 10.011 5.588 -11.894 1.00 89.62 96 LYS A O 1
ATOM 744 N N . VAL A 1 97 ? 9.479 6.605 -9.968 1.00 90.81 97 VAL A N 1
ATOM 745 C CA . VAL A 1 97 ? 9.344 5.360 -9.194 1.00 90.81 97 VAL A CA 1
ATOM 746 C C . VAL A 1 97 ? 8.186 4.505 -9.717 1.00 90.81 97 VAL A C 1
ATOM 748 O O . VAL A 1 97 ? 8.353 3.300 -9.864 1.00 90.81 97 VAL A O 1
ATOM 751 N N . GLU A 1 98 ? 7.047 5.109 -10.069 1.00 90.56 98 GLU A N 1
ATOM 752 C CA . GLU A 1 98 ? 5.925 4.397 -10.704 1.00 90.56 98 GLU A CA 1
ATOM 753 C C . GLU A 1 98 ? 6.348 3.719 -12.012 1.00 90.56 98 GLU A C 1
ATOM 755 O O . GLU A 1 98 ? 6.013 2.560 -12.247 1.00 90.56 98 GLU A O 1
ATOM 760 N N . VAL A 1 99 ? 7.131 4.420 -12.833 1.00 93.06 99 VAL A N 1
ATOM 761 C CA . VAL A 1 99 ? 7.672 3.886 -14.087 1.00 93.06 99 VAL A CA 1
ATOM 762 C C . VAL A 1 99 ? 8.667 2.755 -13.843 1.00 93.06 99 VAL A C 1
ATOM 764 O O . VAL A 1 99 ? 8.602 1.746 -14.537 1.00 93.06 99 VAL A O 1
ATOM 767 N N . VAL A 1 100 ? 9.540 2.870 -12.837 1.00 94.50 100 VAL A N 1
ATOM 768 C CA . VAL A 1 100 ? 10.452 1.779 -12.454 1.00 94.50 100 VAL A CA 1
ATOM 769 C C . VAL A 1 100 ? 9.662 0.551 -12.000 1.00 94.50 100 VAL A C 1
ATOM 771 O O . VAL A 1 100 ? 9.945 -0.544 -12.468 1.00 94.50 100 VAL A O 1
ATOM 774 N N . LEU A 1 101 ? 8.646 0.712 -11.147 1.00 91.69 101 LEU A N 1
ATOM 775 C CA . LEU A 1 101 ? 7.803 -0.400 -10.696 1.00 91.69 101 LEU A CA 1
ATOM 776 C C . LEU A 1 101 ? 7.068 -1.085 -11.852 1.00 91.69 101 LEU A C 1
ATOM 778 O O . LEU A 1 101 ? 7.015 -2.312 -11.903 1.00 91.69 101 LEU A O 1
ATOM 782 N N . ALA A 1 102 ? 6.522 -0.306 -12.785 1.00 91.50 102 ALA A N 1
ATOM 783 C CA . ALA A 1 102 ? 5.878 -0.845 -13.975 1.00 91.50 102 ALA A CA 1
ATOM 784 C C . ALA A 1 102 ? 6.886 -1.584 -14.870 1.00 91.50 102 ALA A C 1
ATOM 786 O O . ALA A 1 102 ? 6.622 -2.710 -15.265 1.00 91.50 102 ALA A O 1
ATOM 787 N N . ALA A 1 103 ? 8.077 -1.031 -15.106 1.00 94.44 103 ALA A N 1
ATOM 788 C CA . ALA A 1 103 ? 9.118 -1.706 -15.882 1.00 94.44 103 ALA A CA 1
ATOM 789 C C . ALA A 1 103 ? 9.603 -3.004 -15.207 1.00 94.44 103 ALA A C 1
ATOM 791 O O . ALA A 1 103 ? 9.771 -4.016 -15.880 1.00 94.44 103 ALA A O 1
ATOM 792 N N . LEU A 1 104 ? 9.763 -3.012 -13.878 1.00 92.88 104 LEU A N 1
ATOM 793 C CA . LEU A 1 104 ? 10.084 -4.222 -13.112 1.00 92.88 104 LEU A CA 1
ATOM 794 C C . LEU A 1 104 ? 8.964 -5.269 -13.202 1.00 92.88 104 LEU A C 1
ATOM 796 O O . LEU A 1 104 ? 9.255 -6.453 -13.350 1.00 92.88 104 LEU A O 1
ATOM 800 N N . SER A 1 105 ? 7.699 -4.837 -13.162 1.00 91.25 105 SER A N 1
ATOM 801 C CA . SER A 1 105 ? 6.536 -5.717 -13.356 1.00 91.25 105 SER A CA 1
ATOM 802 C C . SER A 1 105 ? 6.459 -6.254 -14.787 1.00 91.25 105 SER A C 1
ATOM 804 O O . SER A 1 105 ? 6.026 -7.376 -14.996 1.00 91.25 105 SER A O 1
ATOM 806 N N . GLY A 1 106 ? 6.911 -5.491 -15.778 1.00 89.19 106 GLY A N 1
ATOM 807 C CA . GLY A 1 106 ? 6.992 -5.919 -17.174 1.00 89.19 106 GLY A CA 1
ATOM 808 C C . GLY A 1 106 ? 8.256 -6.710 -17.526 1.00 89.19 106 GLY A C 1
ATOM 809 O O . GLY A 1 106 ? 8.440 -7.017 -18.700 1.00 89.19 106 GLY A O 1
ATOM 810 N N . GLU A 1 107 ? 9.136 -7.001 -16.556 1.00 91.12 107 GLU A N 1
ATOM 811 C CA . GLU A 1 107 ? 10.457 -7.635 -16.760 1.00 91.12 107 GLU A CA 1
ATOM 812 C C . GLU A 1 107 ? 11.386 -6.851 -17.723 1.00 91.12 107 GLU A C 1
ATOM 814 O O . GLU A 1 107 ? 12.293 -7.389 -18.355 1.00 91.12 107 GLU A O 1
ATOM 819 N N . GLN A 1 108 ? 11.191 -5.533 -17.820 1.00 93.81 108 GLN A N 1
ATOM 820 C CA . GLN A 1 108 ? 11.972 -4.603 -18.645 1.00 93.81 108 GLN A CA 1
ATOM 821 C C . GLN A 1 108 ? 13.089 -3.952 -17.808 1.00 93.81 108 GLN A C 1
ATOM 823 O O . GLN A 1 108 ? 13.062 -2.757 -17.489 1.00 93.81 108 GLN A O 1
ATOM 828 N N . TYR A 1 109 ? 14.069 -4.759 -17.387 1.00 93.06 109 TYR A N 1
ATOM 829 C CA . TYR A 1 109 ? 15.113 -4.348 -16.432 1.00 93.06 109 TYR A CA 1
ATOM 830 C C . TYR A 1 109 ? 16.055 -3.252 -16.953 1.00 93.06 109 TYR A C 1
ATOM 832 O O . TYR A 1 109 ? 16.580 -2.460 -16.168 1.00 93.06 109 TYR A O 1
ATOM 840 N N . ASP A 1 110 ? 16.246 -3.172 -18.267 1.00 93.31 110 ASP A N 1
ATOM 841 C CA . ASP A 1 110 ? 17.044 -2.143 -18.935 1.00 93.31 110 ASP A CA 1
ATOM 842 C C . ASP A 1 110 ? 16.412 -0.750 -18.773 1.00 93.31 110 ASP A C 1
ATOM 844 O O . ASP A 1 110 ? 17.085 0.222 -18.416 1.00 93.31 110 ASP A O 1
ATOM 848 N N . VAL A 1 111 ? 15.095 -0.648 -18.976 1.00 93.81 111 VAL A N 1
ATOM 849 C CA . VAL A 1 111 ? 14.328 0.586 -18.771 1.00 93.81 111 VAL A CA 1
ATOM 850 C C . VAL A 1 111 ? 14.292 0.931 -17.287 1.00 93.81 111 VAL A C 1
ATOM 852 O O . VAL A 1 111 ? 14.587 2.072 -16.918 1.00 93.81 111 VAL A O 1
ATOM 855 N N . ALA A 1 112 ? 13.996 -0.057 -16.436 1.00 94.25 112 ALA A N 1
ATOM 856 C CA . ALA A 1 112 ? 13.962 0.114 -14.987 1.00 94.25 112 ALA A CA 1
ATOM 857 C C . ALA A 1 112 ? 15.290 0.681 -14.461 1.00 94.25 112 ALA A C 1
ATOM 859 O O . ALA A 1 112 ? 15.289 1.683 -13.746 1.00 94.25 112 ALA A O 1
ATOM 860 N N . GLY A 1 113 ? 16.422 0.109 -14.883 1.00 92.38 113 GLY A N 1
ATOM 861 C CA . GLY A 1 113 ? 17.753 0.571 -14.497 1.00 92.38 113 GLY A CA 1
ATOM 862 C C . GLY A 1 113 ? 18.053 1.990 -14.956 1.00 92.38 113 GLY A C 1
ATOM 863 O O . GLY A 1 113 ? 18.431 2.823 -14.131 1.00 92.38 113 GLY A O 1
ATOM 864 N N . ARG A 1 114 ? 17.801 2.306 -16.233 1.00 92.75 114 ARG A N 1
ATOM 865 C CA . ARG A 1 114 ? 18.028 3.658 -16.771 1.00 92.75 114 ARG A CA 1
ATOM 866 C C . ARG A 1 114 ? 17.237 4.724 -16.017 1.00 92.75 114 ARG A C 1
ATOM 868 O O . ARG A 1 114 ? 17.778 5.783 -15.704 1.00 92.75 114 ARG A O 1
ATOM 875 N N . VAL A 1 115 ? 15.958 4.475 -15.729 1.00 91.44 115 VAL A N 1
ATOM 876 C CA . VAL A 1 115 ? 15.111 5.437 -15.003 1.00 91.44 115 VAL A CA 1
ATOM 877 C C . VAL A 1 115 ? 15.523 5.522 -13.531 1.00 91.44 115 VAL A C 1
ATOM 879 O O . VAL A 1 115 ? 15.557 6.622 -12.972 1.00 91.44 115 VAL A O 1
ATOM 882 N N . PHE A 1 116 ? 15.891 4.396 -12.917 1.00 91.44 116 PHE A N 1
ATOM 883 C CA . PHE A 1 116 ? 16.339 4.340 -11.529 1.00 91.44 116 PHE A CA 1
ATOM 884 C C . PHE A 1 116 ? 17.668 5.077 -11.301 1.00 91.44 116 PHE A C 1
ATOM 886 O O . PHE A 1 116 ? 17.799 5.825 -10.333 1.00 91.44 116 PHE A O 1
ATOM 893 N N . ASP A 1 117 ? 18.633 4.980 -12.214 1.00 90.19 117 ASP A N 1
ATOM 894 C CA . ASP A 1 117 ? 19.900 5.711 -12.079 1.00 90.19 117 ASP A CA 1
ATOM 895 C C . ASP A 1 117 ? 19.688 7.234 -12.143 1.00 90.19 117 ASP A C 1
ATOM 897 O O . ASP A 1 117 ? 20.306 7.990 -11.392 1.00 90.19 117 ASP A O 1
ATOM 901 N N . GLN A 1 118 ? 18.724 7.711 -12.941 1.00 87.19 118 GLN A N 1
ATOM 902 C CA . GLN A 1 118 ? 18.345 9.132 -12.945 1.00 87.19 118 GLN A CA 1
ATOM 903 C C . GLN A 1 118 ? 17.719 9.603 -11.626 1.00 87.19 118 GLN A C 1
ATOM 905 O O . GLN A 1 118 ? 17.694 10.809 -11.356 1.00 87.19 118 GLN A O 1
ATOM 910 N N . ILE A 1 119 ? 17.126 8.689 -10.855 1.00 85.62 119 ILE A N 1
ATOM 911 C CA . ILE A 1 119 ? 16.634 8.975 -9.508 1.00 85.62 119 ILE A CA 1
ATOM 912 C C . ILE A 1 119 ? 17.825 9.113 -8.555 1.00 85.62 119 ILE A C 1
ATOM 914 O O . ILE A 1 119 ? 17.899 10.094 -7.816 1.00 85.62 119 ILE A O 1
ATOM 918 N N . CYS A 1 120 ? 18.757 8.155 -8.584 1.00 80.56 120 CYS A N 1
ATOM 919 C CA . CYS A 1 120 ? 19.914 8.127 -7.690 1.00 80.56 120 CYS A CA 1
ATOM 920 C C . CYS A 1 120 ? 20.872 9.303 -7.909 1.00 80.56 120 CYS A C 1
ATOM 922 O O . CYS A 1 120 ? 21.343 9.874 -6.927 1.00 80.56 120 CYS A O 1
ATOM 924 N N . ASN A 1 121 ? 21.090 9.702 -9.165 1.00 71.75 121 ASN A N 1
ATOM 925 C CA . ASN A 1 121 ? 21.996 10.796 -9.534 1.00 71.75 121 ASN A CA 1
ATOM 926 C C . ASN A 1 121 ? 21.465 12.189 -9.163 1.00 71.75 121 ASN A C 1
ATOM 928 O O . ASN A 1 121 ? 22.206 13.165 -9.219 1.00 71.75 121 ASN A O 1
ATOM 932 N N . ARG A 1 122 ? 20.184 12.316 -8.797 1.00 68.25 122 ARG A N 1
ATOM 933 C CA . ARG A 1 122 ? 19.630 13.576 -8.297 1.00 68.25 122 ARG A CA 1
ATOM 934 C C . ARG A 1 122 ? 19.730 13.606 -6.778 1.00 68.25 122 ARG A C 1
ATOM 936 O O . ARG A 1 122 ? 19.126 12.774 -6.099 1.00 68.25 122 ARG A O 1
ATOM 943 N N . GLU A 1 123 ? 20.420 14.606 -6.237 1.00 50.34 123 GLU A N 1
ATOM 944 C CA . GLU A 1 123 ? 20.414 14.969 -4.814 1.00 50.34 123 GLU A CA 1
ATOM 945 C C . GLU A 1 123 ? 19.022 15.461 -4.383 1.00 50.34 123 GLU A C 1
ATOM 947 O O . GLU A 1 123 ? 18.773 16.626 -4.104 1.00 50.34 123 GLU A O 1
ATOM 952 N N . THR A 1 124 ? 18.044 14.561 -4.357 1.00 53.50 124 THR A N 1
ATOM 953 C CA . THR A 1 124 ? 16.800 14.797 -3.631 1.00 53.50 124 THR A CA 1
ATOM 954 C C . THR A 1 124 ? 17.100 14.688 -2.145 1.00 53.50 124 THR A C 1
ATOM 956 O O . THR A 1 124 ? 17.675 13.688 -1.701 1.00 53.50 124 THR A O 1
ATOM 959 N N . THR A 1 125 ? 16.716 15.723 -1.400 1.00 49.75 125 THR A N 1
ATOM 960 C CA . THR A 1 125 ? 16.794 15.829 0.057 1.00 49.75 125 THR A CA 1
ATOM 961 C C . THR A 1 125 ? 16.408 14.505 0.719 1.00 49.75 125 THR A C 1
ATOM 963 O O . THR A 1 125 ? 15.310 13.979 0.520 1.00 49.75 125 THR A O 1
ATOM 966 N N . TYR A 1 126 ? 17.340 13.958 1.503 1.00 48.41 126 TYR A N 1
ATOM 967 C CA . TYR A 1 126 ? 17.290 12.639 2.150 1.00 48.41 126 TYR A CA 1
ATOM 968 C C . TYR A 1 126 ? 15.950 12.327 2.856 1.00 48.41 126 TYR A C 1
ATOM 970 O O . TYR A 1 126 ? 15.521 11.173 2.896 1.00 48.41 126 TYR A O 1
ATOM 978 N N . GLY A 1 127 ? 15.246 13.350 3.358 1.00 47.44 127 GLY A N 1
ATOM 979 C CA . GLY A 1 127 ? 13.963 13.210 4.055 1.00 47.44 127 GLY A CA 1
ATOM 980 C C . GLY A 1 127 ? 12.805 12.676 3.199 1.00 47.44 127 GLY A C 1
ATOM 981 O O . GLY A 1 127 ? 11.962 11.950 3.718 1.00 47.44 127 GLY A O 1
ATOM 982 N N . ALA A 1 128 ? 12.776 12.957 1.890 1.00 50.41 128 ALA A N 1
ATOM 983 C CA . ALA A 1 128 ? 11.706 12.485 1.001 1.00 50.41 128 ALA A CA 1
ATOM 984 C C . ALA A 1 128 ? 11.881 11.017 0.562 1.00 50.41 128 ALA A C 1
ATOM 986 O O . ALA A 1 128 ? 10.904 10.369 0.189 1.00 50.41 128 ALA A O 1
ATOM 987 N N . ARG A 1 129 ? 13.111 10.479 0.616 1.00 53.97 129 ARG A N 1
ATOM 988 C CA . ARG A 1 129 ? 13.411 9.081 0.244 1.00 53.97 129 ARG A CA 1
ATOM 989 C C . ARG A 1 129 ? 13.079 8.088 1.355 1.00 53.97 129 ARG A C 1
ATOM 991 O O . ARG A 1 129 ? 12.686 6.968 1.052 1.00 53.97 129 ARG A O 1
ATOM 998 N N . ARG A 1 130 ? 13.219 8.496 2.623 1.00 50.91 130 ARG A N 1
ATOM 999 C CA . ARG A 1 130 ? 13.074 7.618 3.800 1.00 50.91 130 ARG A CA 1
ATOM 1000 C C . ARG A 1 130 ? 11.678 6.999 3.946 1.00 50.91 130 ARG A C 1
ATOM 1002 O O . ARG A 1 130 ? 11.561 5.913 4.488 1.00 50.91 130 ARG A O 1
ATOM 1009 N N . TRP A 1 131 ? 10.642 7.663 3.436 1.00 57.91 131 TRP A N 1
ATOM 1010 C CA . TRP A 1 131 ? 9.246 7.217 3.558 1.00 57.91 131 TRP A CA 1
ATOM 1011 C C . TRP A 1 131 ? 8.647 6.698 2.249 1.00 57.91 131 TRP A C 1
ATOM 1013 O O . TRP A 1 131 ? 7.444 6.474 2.163 1.00 57.91 131 TRP A O 1
ATOM 1023 N N . ASN A 1 132 ? 9.466 6.525 1.209 1.00 80.38 132 ASN A N 1
ATOM 1024 C CA . ASN A 1 132 ? 9.004 5.972 -0.054 1.00 80.38 132 ASN A CA 1
ATOM 1025 C C . ASN A 1 132 ? 9.386 4.487 -0.133 1.00 80.38 132 ASN A C 1
ATOM 1027 O O . ASN A 1 132 ? 10.458 4.132 -0.627 1.00 80.38 132 ASN A O 1
ATOM 1031 N N . PHE A 1 133 ? 8.499 3.625 0.374 1.00 87.38 133 PHE A N 1
ATOM 1032 C CA . PHE A 1 133 ? 8.679 2.168 0.361 1.00 87.38 133 PHE A CA 1
ATOM 1033 C C . PHE A 1 133 ? 8.899 1.618 -1.050 1.00 87.38 133 PHE A C 1
ATOM 1035 O O . PHE A 1 133 ? 9.706 0.711 -1.226 1.00 87.38 133 PHE A O 1
ATOM 1042 N N . ASP A 1 134 ? 8.256 2.213 -2.059 1.00 89.25 134 ASP A N 1
ATOM 1043 C CA . ASP A 1 134 ? 8.440 1.832 -3.460 1.00 89.25 134 ASP A CA 1
ATOM 1044 C C . ASP A 1 134 ? 9.872 2.083 -3.931 1.00 89.25 134 ASP A C 1
ATOM 1046 O O . ASP A 1 134 ? 10.468 1.231 -4.585 1.00 89.25 134 ASP A O 1
ATOM 1050 N N . PHE A 1 135 ? 10.460 3.221 -3.560 1.00 90.25 135 PHE A N 1
ATOM 1051 C CA . PHE A 1 135 ? 11.854 3.522 -3.881 1.00 90.25 135 PHE A CA 1
ATOM 1052 C C . PHE A 1 135 ? 12.828 2.572 -3.173 1.00 90.25 135 PHE A C 1
ATOM 1054 O O . PHE A 1 135 ? 13.764 2.081 -3.805 1.00 90.25 135 PHE A O 1
ATOM 1061 N N . LEU A 1 136 ? 12.619 2.315 -1.877 1.00 89.31 136 LEU A N 1
ATOM 1062 C CA . LEU A 1 136 ? 13.466 1.405 -1.097 1.00 89.31 136 LEU A CA 1
ATOM 1063 C C . LEU A 1 136 ? 13.428 -0.018 -1.669 1.00 89.31 136 LEU A C 1
ATOM 1065 O O . LEU A 1 136 ? 14.482 -0.632 -1.844 1.00 89.31 136 LEU A O 1
ATOM 1069 N N . TYR A 1 137 ? 12.237 -0.493 -2.037 1.00 92.19 137 TYR A N 1
ATOM 1070 C CA . TYR A 1 137 ? 12.054 -1.762 -2.730 1.00 92.19 137 TYR A CA 1
ATOM 1071 C C . TYR A 1 137 ? 12.757 -1.773 -4.095 1.00 92.19 137 TYR A C 1
ATOM 1073 O O . TYR A 1 137 ? 13.563 -2.664 -4.359 1.00 92.19 137 TYR A O 1
ATOM 1081 N N . CYS A 1 138 ? 12.531 -0.754 -4.937 1.00 92.62 138 CYS A N 1
ATOM 1082 C CA . CYS A 1 138 ? 13.183 -0.648 -6.246 1.00 92.62 138 CYS A CA 1
ATOM 1083 C C . CYS A 1 138 ? 14.708 -0.684 -6.112 1.00 92.62 138 CYS A C 1
ATOM 1085 O O . CYS A 1 138 ? 15.370 -1.391 -6.860 1.00 92.62 138 CYS A O 1
ATOM 1087 N N . ARG A 1 139 ? 15.282 0.017 -5.127 1.00 91.75 139 ARG A N 1
ATOM 1088 C CA . ARG A 1 139 ? 16.728 0.005 -4.869 1.00 91.75 139 ARG A CA 1
ATOM 1089 C C . ARG A 1 139 ? 17.248 -1.396 -4.566 1.00 91.75 139 ARG A C 1
ATOM 1091 O O . ARG A 1 139 ? 18.286 -1.784 -5.098 1.00 91.75 139 ARG A O 1
ATOM 1098 N N . ALA A 1 140 ? 16.538 -2.132 -3.718 1.00 92.38 140 ALA A N 1
ATOM 1099 C CA . ALA A 1 140 ? 16.904 -3.492 -3.359 1.00 92.38 140 ALA A CA 1
ATOM 1100 C C . ALA A 1 140 ? 16.798 -4.440 -4.562 1.00 92.38 140 ALA A C 1
ATOM 1102 O O . ALA A 1 140 ? 17.760 -5.143 -4.877 1.00 92.38 140 ALA A O 1
ATOM 1103 N N . LYS A 1 141 ? 15.681 -4.372 -5.298 1.00 92.56 141 LYS A N 1
ATOM 1104 C CA . LYS A 1 141 ? 15.440 -5.194 -6.489 1.00 92.56 141 LYS A CA 1
ATOM 1105 C C . LYS A 1 141 ? 16.461 -4.910 -7.590 1.00 92.56 141 LYS A C 1
ATOM 1107 O O . LYS A 1 141 ? 16.989 -5.843 -8.181 1.00 92.56 141 LYS A O 1
ATOM 1112 N N . MET A 1 142 ? 16.804 -3.643 -7.825 1.00 93.31 142 MET A N 1
ATOM 1113 C CA . MET A 1 142 ? 17.816 -3.256 -8.813 1.00 93.31 142 MET A CA 1
ATOM 1114 C C . MET A 1 142 ? 19.217 -3.762 -8.450 1.00 93.31 142 MET A C 1
ATOM 1116 O O . MET A 1 142 ? 19.942 -4.197 -9.339 1.00 93.31 142 MET A O 1
ATOM 1120 N N . ALA A 1 143 ? 19.602 -3.732 -7.169 1.00 92.31 143 ALA A N 1
ATOM 1121 C CA . ALA A 1 143 ? 20.881 -4.293 -6.728 1.00 92.31 143 ALA A CA 1
ATOM 1122 C C . ALA A 1 143 ? 20.936 -5.814 -6.948 1.00 92.31 143 ALA A C 1
ATOM 1124 O O . ALA A 1 143 ? 21.921 -6.316 -7.484 1.00 92.31 143 ALA A O 1
ATOM 1125 N N . ALA A 1 144 ? 19.843 -6.525 -6.641 1.00 91.62 144 ALA A N 1
ATOM 1126 C CA . ALA A 1 144 ? 19.738 -7.963 -6.888 1.00 91.62 144 ALA A CA 1
ATOM 1127 C C . ALA A 1 144 ? 19.851 -8.299 -8.385 1.00 91.62 144 ALA A C 1
ATOM 1129 O O . ALA A 1 144 ? 20.613 -9.184 -8.761 1.00 91.62 144 ALA A O 1
ATOM 1130 N N . GLN A 1 145 ? 19.157 -7.545 -9.245 1.00 90.88 145 GLN A N 1
ATOM 1131 C CA . GLN A 1 145 ? 19.205 -7.724 -10.703 1.00 90.88 145 GLN A CA 1
ATOM 1132 C C . GLN A 1 145 ? 20.587 -7.434 -11.306 1.00 90.88 145 GLN A C 1
ATOM 1134 O O . GLN A 1 145 ? 20.951 -8.004 -12.328 1.00 90.88 145 GLN A O 1
ATOM 1139 N N . ARG A 1 146 ? 21.378 -6.559 -10.675 1.00 91.50 146 ARG A N 1
ATOM 1140 C CA . ARG A 1 146 ? 22.757 -6.248 -11.088 1.00 91.50 146 ARG A CA 1
ATOM 1141 C C . ARG A 1 146 ? 23.788 -7.272 -10.595 1.00 91.50 146 ARG A C 1
ATOM 1143 O O . ARG A 1 146 ? 24.966 -7.110 -10.891 1.00 91.50 146 ARG A O 1
ATOM 1150 N N . GLY A 1 147 ? 23.373 -8.290 -9.837 1.00 91.75 147 GLY A N 1
ATOM 1151 C CA . GLY A 1 147 ? 24.269 -9.290 -9.247 1.00 91.75 147 GLY A CA 1
ATOM 1152 C C . GLY A 1 147 ? 24.995 -8.827 -7.977 1.00 91.75 147 GLY A C 1
ATOM 1153 O O . GLY A 1 147 ? 25.828 -9.561 -7.450 1.00 91.75 147 GLY A O 1
ATOM 1154 N N . ASP A 1 148 ? 24.674 -7.644 -7.441 1.00 93.19 148 ASP A N 1
ATOM 1155 C CA . ASP A 1 148 ? 25.223 -7.157 -6.171 1.00 93.19 148 ASP A CA 1
ATOM 1156 C C . ASP A 1 148 ? 24.438 -7.754 -4.994 1.00 93.19 148 ASP A C 1
ATOM 1158 O O . ASP A 1 148 ? 23.532 -7.133 -4.429 1.00 93.19 148 ASP A O 1
ATOM 1162 N N . ALA A 1 149 ? 24.774 -8.993 -4.631 1.00 92.25 149 ALA A N 1
ATOM 1163 C CA . ALA A 1 149 ? 24.097 -9.720 -3.559 1.00 92.25 149 ALA A CA 1
ATOM 1164 C C . ALA A 1 149 ? 24.247 -9.037 -2.185 1.00 92.25 149 ALA A C 1
ATOM 1166 O O . ALA A 1 149 ? 23.294 -8.993 -1.403 1.00 92.25 149 ALA A O 1
ATOM 1167 N N . ALA A 1 150 ? 25.422 -8.466 -1.895 1.00 93.06 150 ALA A N 1
ATOM 1168 C CA . ALA A 1 150 ? 25.693 -7.799 -0.623 1.00 93.06 150 ALA A CA 1
ATOM 1169 C C . ALA A 1 150 ? 24.889 -6.496 -0.488 1.00 93.06 150 ALA A C 1
ATOM 1171 O O . ALA A 1 150 ? 24.253 -6.251 0.544 1.00 93.06 150 ALA A O 1
ATOM 1172 N N . GLY A 1 151 ? 24.863 -5.677 -1.544 1.00 91.00 151 GLY A N 1
ATOM 1173 C CA . GLY A 1 151 ? 24.038 -4.475 -1.602 1.00 91.00 151 GLY A CA 1
ATOM 1174 C C . GLY A 1 151 ? 22.548 -4.797 -1.564 1.00 91.00 151 GLY A C 1
ATOM 1175 O O . GLY A 1 151 ? 21.811 -4.173 -0.797 1.00 91.00 151 GLY A O 1
ATOM 1176 N N . ALA A 1 152 ? 22.104 -5.812 -2.313 1.00 92.06 152 ALA A N 1
ATOM 1177 C CA . ALA A 1 152 ? 20.720 -6.273 -2.301 1.00 92.06 152 ALA A CA 1
ATOM 1178 C C . ALA A 1 152 ? 20.263 -6.643 -0.887 1.00 92.06 152 ALA A C 1
ATOM 1180 O O . ALA A 1 152 ? 19.267 -6.096 -0.410 1.00 92.06 152 ALA A O 1
ATOM 1181 N N . LEU A 1 153 ? 21.020 -7.490 -0.180 1.00 93.25 153 LEU A N 1
ATOM 1182 C CA . LEU A 1 153 ? 20.695 -7.903 1.186 1.00 93.25 153 LEU A CA 1
ATOM 1183 C C . LEU A 1 153 ? 20.578 -6.702 2.134 1.00 93.25 153 LEU A C 1
ATOM 1185 O O . LEU A 1 153 ? 19.611 -6.592 2.894 1.00 93.25 153 LEU A O 1
ATOM 1189 N N . LYS A 1 154 ? 21.528 -5.764 2.060 1.00 92.94 154 LYS A N 1
ATOM 1190 C CA . LYS A 1 154 ? 21.507 -4.530 2.857 1.00 92.94 154 LYS A CA 1
ATOM 1191 C C . LYS A 1 154 ? 20.246 -3.703 2.588 1.00 92.94 154 LYS A C 1
ATOM 1193 O O . LYS A 1 154 ? 19.592 -3.236 3.527 1.00 92.94 154 LYS A O 1
ATOM 1198 N N . PHE A 1 155 ? 19.897 -3.501 1.319 1.00 92.25 155 PHE A N 1
ATOM 1199 C CA . PHE A 1 155 ? 18.747 -2.682 0.939 1.00 92.25 155 PHE A CA 1
ATOM 1200 C C . PHE A 1 155 ? 17.415 -3.359 1.261 1.00 92.25 155 PHE A C 1
ATOM 1202 O O . PHE A 1 155 ? 16.542 -2.687 1.807 1.00 92.25 155 PHE A O 1
ATOM 1209 N N . TYR A 1 156 ? 17.275 -4.667 1.028 1.00 93.00 156 TYR A N 1
ATOM 1210 C CA . TYR A 1 156 ? 16.086 -5.420 1.433 1.00 93.00 156 TYR A CA 1
ATOM 1211 C C . TYR A 1 156 ? 15.891 -5.391 2.945 1.00 93.00 156 TYR A C 1
ATOM 1213 O O . TYR A 1 156 ? 14.785 -5.134 3.407 1.00 93.00 156 TYR A O 1
ATOM 1221 N N . THR A 1 157 ? 16.962 -5.566 3.722 1.00 91.62 157 THR A N 1
ATOM 1222 C CA . THR A 1 157 ? 16.893 -5.482 5.189 1.00 91.62 157 THR A CA 1
ATOM 1223 C C . THR A 1 157 ? 16.375 -4.117 5.638 1.00 91.62 157 THR A C 1
ATOM 1225 O O . THR A 1 157 ? 15.469 -4.039 6.464 1.00 91.62 157 THR A O 1
ATOM 1228 N N . THR A 1 158 ? 16.898 -3.039 5.047 1.00 89.75 158 THR A N 1
ATOM 1229 C CA . THR A 1 158 ? 16.468 -1.667 5.363 1.00 89.75 158 THR A CA 1
ATOM 1230 C C . THR A 1 158 ? 14.997 -1.447 4.993 1.00 89.75 158 THR A C 1
ATOM 1232 O O . THR A 1 158 ? 14.213 -0.975 5.813 1.00 89.75 158 THR A O 1
ATOM 1235 N N . TYR A 1 159 ? 14.606 -1.848 3.780 1.00 90.62 159 TYR A N 1
ATOM 1236 C CA . TYR A 1 159 ? 13.227 -1.771 3.297 1.00 90.62 159 TYR A CA 1
ATOM 1237 C C . TYR A 1 159 ? 12.253 -2.518 4.222 1.00 90.62 159 TYR A C 1
ATOM 1239 O O . TYR A 1 159 ? 11.257 -1.943 4.658 1.00 90.62 159 TYR A O 1
ATOM 1247 N N . MET A 1 160 ? 12.564 -3.768 4.570 1.00 89.94 160 MET A N 1
ATOM 1248 C CA . MET A 1 160 ? 11.712 -4.602 5.419 1.00 89.94 160 MET A CA 1
ATOM 1249 C C . MET A 1 160 ? 11.582 -4.034 6.832 1.00 89.94 160 MET A C 1
ATOM 1251 O O . MET A 1 160 ? 10.486 -4.025 7.388 1.00 89.94 160 MET A O 1
ATOM 1255 N N . GLN A 1 161 ? 12.669 -3.526 7.418 1.00 88.56 161 GLN A N 1
ATOM 1256 C CA . GLN A 1 161 ? 12.632 -2.899 8.742 1.00 88.56 161 GLN A CA 1
ATOM 1257 C C . GLN A 1 161 ? 11.719 -1.669 8.770 1.00 88.56 161 GLN A C 1
ATOM 1259 O O . GLN A 1 161 ? 10.907 -1.533 9.690 1.00 88.56 161 GLN A O 1
ATOM 1264 N N . ASP A 1 162 ? 11.826 -0.794 7.769 1.00 84.94 162 ASP A N 1
ATOM 1265 C CA . ASP A 1 162 ? 10.996 0.407 7.692 1.00 84.94 162 ASP A CA 1
ATOM 1266 C C . ASP A 1 162 ? 9.526 0.059 7.399 1.00 84.94 162 ASP A C 1
ATOM 1268 O O . ASP A 1 162 ? 8.631 0.609 8.048 1.00 84.94 162 ASP A O 1
ATOM 1272 N N . ALA A 1 163 ? 9.261 -0.903 6.506 1.00 86.12 163 ALA A N 1
ATOM 1273 C CA . ALA A 1 163 ? 7.910 -1.393 6.223 1.00 86.12 163 ALA A CA 1
ATOM 1274 C C . ALA A 1 163 ? 7.252 -2.000 7.475 1.00 86.12 163 ALA A C 1
ATOM 1276 O O . ALA A 1 163 ? 6.130 -1.642 7.831 1.00 86.12 163 ALA A O 1
ATOM 1277 N N . LEU A 1 164 ? 7.972 -2.859 8.206 1.00 84.88 164 LEU A N 1
ATOM 1278 C CA . LEU A 1 164 ? 7.487 -3.460 9.452 1.00 84.88 164 LEU A CA 1
ATOM 1279 C C . LEU A 1 164 ? 7.251 -2.417 10.546 1.00 84.88 164 LEU A C 1
ATOM 1281 O O . LEU A 1 164 ? 6.280 -2.525 11.296 1.00 84.88 164 LEU A O 1
ATOM 1285 N N . ARG A 1 165 ? 8.117 -1.402 10.658 1.00 84.38 165 ARG A N 1
ATOM 1286 C CA . ARG A 1 165 ? 7.918 -0.301 11.609 1.00 84.38 165 ARG A CA 1
ATOM 1287 C C . ARG A 1 165 ? 6.622 0.451 11.29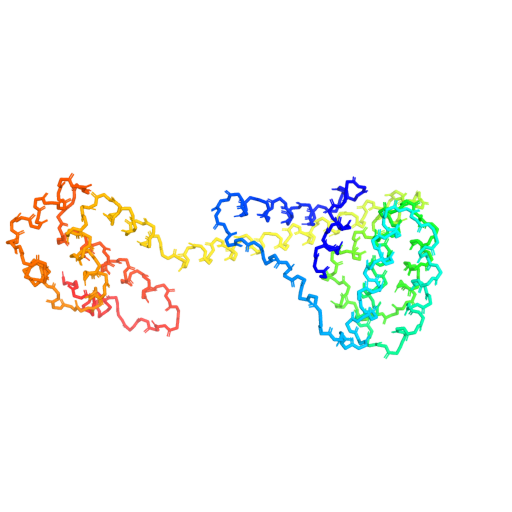8 1.00 84.38 165 ARG A C 1
ATOM 1289 O O . ARG A 1 165 ? 5.848 0.690 12.222 1.00 84.38 165 ARG A O 1
ATOM 1296 N N . CYS A 1 166 ? 6.371 0.762 10.027 1.00 80.31 166 CYS A N 1
ATOM 1297 C CA . CYS A 1 166 ? 5.148 1.430 9.580 1.00 80.31 166 CYS A CA 1
ATOM 1298 C C . CYS A 1 166 ? 3.891 0.597 9.870 1.00 80.31 166 CYS A C 1
ATOM 1300 O O . CYS A 1 166 ? 2.980 1.085 10.542 1.00 80.31 166 CYS A O 1
ATOM 1302 N N . LEU A 1 167 ? 3.890 -0.686 9.499 1.00 78.69 167 LEU A N 1
ATOM 1303 C CA . LEU A 1 167 ? 2.777 -1.598 9.781 1.00 78.69 167 LEU A CA 1
ATOM 1304 C C . LEU A 1 167 ? 2.509 -1.731 11.289 1.00 78.69 167 LEU A C 1
ATOM 1306 O O . LEU A 1 167 ? 1.359 -1.743 11.724 1.00 78.69 167 LEU A O 1
ATOM 1310 N N . ARG A 1 168 ? 3.551 -1.767 12.129 1.00 79.06 168 ARG A N 1
ATOM 1311 C CA . ARG A 1 168 ? 3.387 -1.785 13.594 1.00 79.06 168 ARG A CA 1
ATOM 1312 C C . ARG A 1 168 ? 2.749 -0.502 14.119 1.00 79.06 168 ARG A C 1
ATOM 1314 O O . ARG A 1 168 ? 1.853 -0.568 14.955 1.00 79.06 168 ARG A O 1
ATOM 1321 N N . THR A 1 169 ? 3.177 0.663 13.640 1.00 76.38 169 THR A N 1
ATOM 1322 C CA . THR A 1 169 ? 2.569 1.936 14.057 1.00 76.38 169 THR A CA 1
ATOM 1323 C C . THR A 1 169 ? 1.115 2.052 13.604 1.00 76.38 169 THR A C 1
ATOM 1325 O O . THR A 1 169 ? 0.259 2.453 14.392 1.00 76.38 169 THR A O 1
ATOM 1328 N N . GLU A 1 170 ? 0.805 1.635 12.377 1.00 68.19 170 GLU A N 1
ATOM 1329 C CA . GLU A 1 170 ? -0.559 1.670 11.848 1.00 68.19 170 GLU A CA 1
ATOM 1330 C C . GLU A 1 170 ? -1.472 0.665 12.544 1.00 68.19 170 GLU A C 1
ATOM 1332 O O . GLU A 1 170 ? -2.574 1.030 12.930 1.00 68.19 170 GLU A O 1
ATOM 1337 N N . THR A 1 171 ? -1.023 -0.563 12.807 1.00 66.00 171 THR A N 1
ATOM 1338 C CA . THR A 1 171 ? -1.824 -1.562 13.542 1.00 66.00 171 THR A CA 1
ATOM 1339 C C . THR A 1 171 ? -2.137 -1.117 14.971 1.00 66.00 171 THR A C 1
ATOM 1341 O O . THR A 1 171 ? -3.255 -1.322 15.440 1.00 66.00 171 THR A O 1
ATOM 1344 N N . VAL A 1 172 ? -1.206 -0.449 15.663 1.00 64.88 172 VAL A N 1
ATOM 1345 C CA . VAL A 1 172 ? -1.474 0.162 16.977 1.00 64.88 172 VAL A CA 1
ATOM 1346 C C . VAL A 1 172 ? -2.510 1.282 16.861 1.00 64.88 172 VAL A C 1
ATOM 1348 O O . VAL A 1 172 ? -3.419 1.348 17.690 1.00 64.88 172 VAL A O 1
ATOM 1351 N N . ASN A 1 173 ? -2.418 2.123 15.829 1.00 59.56 173 ASN A N 1
ATOM 1352 C CA . ASN A 1 173 ? -3.378 3.201 15.588 1.00 59.56 173 ASN A CA 1
ATOM 1353 C C . ASN A 1 173 ? -4.762 2.671 15.194 1.00 59.56 173 ASN A C 1
ATOM 1355 O O . ASN A 1 173 ? -5.755 3.155 15.722 1.00 59.56 173 ASN A O 1
ATOM 1359 N N . VAL A 1 174 ? -4.847 1.636 14.354 1.00 60.31 174 VAL A N 1
ATOM 1360 C CA . VAL A 1 174 ? -6.099 0.948 14.009 1.00 60.31 174 VAL A CA 1
ATOM 1361 C C . VAL A 1 174 ? -6.683 0.268 15.237 1.00 60.31 174 VAL A C 1
ATOM 1363 O O . VAL A 1 174 ? -7.874 0.405 15.481 1.00 60.31 174 VAL A O 1
ATOM 1366 N N . ARG A 1 175 ? -5.871 -0.400 16.069 1.00 56.53 175 ARG A N 1
ATOM 1367 C CA . ARG A 1 175 ? -6.355 -0.991 17.322 1.00 56.53 175 ARG A CA 1
ATOM 1368 C C . ARG A 1 175 ? -6.910 0.083 18.253 1.00 56.53 175 ARG A C 1
ATOM 1370 O O . ARG A 1 175 ? -7.986 -0.112 18.805 1.00 56.53 175 ARG A O 1
ATOM 1377 N N . ARG A 1 176 ? -6.233 1.228 18.380 1.00 54.22 176 ARG A N 1
ATOM 1378 C CA . ARG A 1 176 ? -6.716 2.386 19.151 1.00 54.22 176 ARG A CA 1
ATOM 1379 C C . ARG A 1 176 ? -7.987 2.994 18.558 1.00 54.22 176 ARG A C 1
ATOM 1381 O O . ARG A 1 176 ? -8.915 3.234 19.309 1.00 54.22 176 ARG A O 1
ATOM 1388 N N . ALA A 1 177 ? -8.080 3.158 17.241 1.00 51.94 177 ALA A N 1
ATOM 1389 C CA . ALA A 1 177 ? -9.277 3.660 16.563 1.00 51.94 177 ALA A CA 1
ATOM 1390 C C . ALA A 1 177 ? -10.456 2.672 16.647 1.00 51.94 177 ALA A C 1
ATOM 1392 O O . ALA A 1 177 ? -11.594 3.074 16.841 1.00 51.94 177 ALA A O 1
ATOM 1393 N N . SER A 1 178 ? -10.190 1.367 16.573 1.00 47.31 178 SER A N 1
ATOM 1394 C CA . SER A 1 178 ? -11.188 0.308 16.768 1.00 47.31 178 SER A CA 1
ATOM 1395 C C . SER A 1 178 ? -11.602 0.141 18.230 1.00 47.31 178 SER A C 1
ATOM 1397 O O . SER A 1 178 ? -12.704 -0.323 18.486 1.00 47.31 178 SER A O 1
ATOM 1399 N N . ALA A 1 179 ? -10.738 0.529 19.173 1.00 50.81 179 ALA A N 1
ATOM 1400 C CA . ALA A 1 179 ? -11.081 0.676 20.583 1.00 50.81 179 ALA A CA 1
ATOM 1401 C C . ALA A 1 179 ? -11.825 1.999 20.852 1.00 50.81 179 ALA A C 1
ATOM 1403 O O . ALA A 1 179 ? -12.607 2.065 21.793 1.00 50.81 179 ALA A O 1
ATOM 1404 N N . ALA A 1 180 ? -11.608 3.021 20.016 1.00 47.34 180 ALA A N 1
ATOM 1405 C CA . ALA A 1 180 ? -12.343 4.285 20.018 1.00 47.34 180 ALA A CA 1
ATOM 1406 C C . ALA A 1 180 ? -13.713 4.181 19.327 1.00 47.34 180 ALA A C 1
ATOM 1408 O O . ALA A 1 180 ? -14.574 5.020 19.565 1.00 47.34 180 ALA A O 1
ATOM 1409 N N . VAL A 1 181 ? -13.963 3.136 18.525 1.00 43.28 181 VAL A N 1
ATOM 1410 C CA . VAL A 1 181 ? -15.326 2.626 18.337 1.00 43.28 181 VAL A CA 1
ATOM 1411 C C . VAL A 1 181 ? -15.662 1.924 19.645 1.00 43.28 181 VAL A C 1
ATOM 1413 O O . VAL A 1 181 ? -15.128 0.838 19.890 1.00 43.28 181 VAL A O 1
ATOM 1416 N N . PRO A 1 182 ? -16.490 2.514 20.521 1.00 44.56 182 PRO A N 1
ATOM 1417 C CA . PRO A 1 182 ? -16.704 1.922 21.820 1.00 44.56 182 PRO A CA 1
ATOM 1418 C C . PRO A 1 182 ? -17.275 0.522 21.596 1.00 44.56 182 PRO A C 1
ATOM 1420 O O . PRO A 1 182 ? -18.214 0.328 20.815 1.00 44.56 182 PRO A O 1
ATOM 1423 N N . VAL A 1 183 ? -16.711 -0.462 22.298 1.00 48.16 183 VAL A N 1
ATOM 1424 C CA . VAL A 1 183 ? -17.238 -1.836 22.405 1.00 48.16 183 VAL A CA 1
ATOM 1425 C C . VAL A 1 183 ? -18.733 -1.814 22.778 1.00 48.16 183 VAL A C 1
ATOM 1427 O O . VAL A 1 183 ? -19.476 -2.739 22.447 1.00 48.16 183 VAL A O 1
ATOM 1430 N N . ALA A 1 184 ? -19.195 -0.708 23.375 1.00 47.72 184 ALA A N 1
ATOM 1431 C CA . ALA A 1 184 ? -20.595 -0.375 23.579 1.00 47.72 184 ALA A CA 1
ATOM 1432 C C . ALA A 1 184 ? -21.444 -0.398 22.298 1.00 47.72 184 ALA A C 1
ATOM 1434 O O . ALA A 1 184 ? -22.537 -0.929 22.383 1.00 47.72 184 ALA A O 1
ATOM 1435 N N . SER A 1 185 ? -20.988 0.081 21.131 1.00 47.97 185 SER A N 1
ATOM 1436 C CA . SER A 1 185 ? -21.799 0.045 19.893 1.00 47.97 185 SER A CA 1
ATOM 1437 C C . SER A 1 185 ? -22.103 -1.390 19.451 1.00 47.97 185 SER A C 1
ATOM 1439 O O . SER A 1 185 ? -23.255 -1.735 19.223 1.00 47.97 185 SER A O 1
ATOM 1441 N N . ARG A 1 186 ? -21.102 -2.280 19.478 1.00 44.94 186 ARG A N 1
ATOM 1442 C CA . ARG A 1 186 ? -21.267 -3.702 19.132 1.00 44.94 186 ARG A CA 1
ATOM 1443 C C . ARG A 1 186 ? -22.109 -4.476 20.147 1.00 44.94 186 ARG A C 1
ATOM 1445 O O . ARG A 1 186 ? -22.948 -5.278 19.752 1.00 44.94 186 ARG A O 1
ATOM 1452 N N . ALA A 1 187 ? -21.905 -4.245 21.447 1.00 50.22 187 ALA A N 1
ATOM 1453 C CA . ALA A 1 187 ? -22.724 -4.876 22.486 1.00 50.22 187 ALA A CA 1
ATOM 1454 C C . ALA A 1 187 ? -24.156 -4.305 22.521 1.00 50.22 187 ALA A C 1
ATOM 1456 O O . ALA A 1 187 ? -25.096 -5.020 22.856 1.00 50.22 187 ALA A O 1
ATOM 1457 N N . SER A 1 188 ? -24.320 -3.030 22.157 1.00 54.31 188 SER A N 1
ATOM 1458 C CA . SER A 1 188 ? -25.605 -2.338 22.040 1.00 54.31 188 SER A CA 1
ATOM 1459 C C . SER A 1 188 ? -26.416 -2.853 20.856 1.00 54.31 188 SER A C 1
ATOM 1461 O O . SER A 1 188 ? -27.602 -3.163 20.984 1.00 54.31 188 SER A O 1
ATOM 1463 N N . ASP A 1 189 ? -25.765 -3.052 19.715 1.00 60.66 189 ASP A N 1
ATOM 1464 C CA . ASP A 1 189 ? -26.404 -3.621 18.532 1.00 60.66 189 ASP A CA 1
ATOM 1465 C C . ASP A 1 189 ? -26.854 -5.076 18.756 1.00 60.66 189 ASP A C 1
ATOM 1467 O O . ASP A 1 189 ? -27.930 -5.457 18.295 1.00 60.66 189 ASP A O 1
ATOM 1471 N N . ASP A 1 190 ? -26.119 -5.867 19.546 1.00 65.56 190 ASP A N 1
ATOM 1472 C CA . ASP A 1 190 ? -26.517 -7.232 19.936 1.00 65.56 190 ASP A CA 1
ATOM 1473 C C . ASP A 1 190 ? -27.772 -7.245 20.838 1.00 65.56 190 ASP A C 1
ATOM 1475 O O . ASP A 1 190 ? -28.680 -8.061 20.656 1.00 65.56 190 ASP A O 1
ATOM 1479 N N . VAL A 1 191 ? -27.898 -6.279 21.758 1.00 68.12 191 VAL A N 1
ATOM 1480 C CA . VAL A 1 191 ? -29.124 -6.077 22.556 1.00 68.12 191 VAL A CA 1
ATOM 1481 C C . VAL A 1 191 ? -30.310 -5.714 21.657 1.00 68.12 191 VAL A C 1
ATOM 1483 O O . VAL A 1 191 ? -31.389 -6.298 21.774 1.00 68.12 191 VAL A O 1
ATOM 1486 N N . SER A 1 192 ? -30.107 -4.787 20.719 1.00 71.06 192 SER A N 1
ATOM 1487 C CA . SER A 1 192 ? -31.110 -4.380 19.728 1.00 71.06 192 SER A CA 1
ATOM 1488 C C . SER A 1 192 ? -31.563 -5.544 18.830 1.00 71.06 192 SER A C 1
ATOM 1490 O O . SER A 1 192 ? -32.753 -5.651 18.508 1.00 71.06 192 SER A O 1
ATOM 1492 N N . ALA A 1 193 ? -30.640 -6.438 18.457 1.00 77.00 193 ALA A N 1
ATOM 1493 C CA . ALA A 1 193 ? -30.906 -7.597 17.607 1.00 77.00 193 ALA A CA 1
ATOM 1494 C C . ALA A 1 193 ? -31.778 -8.660 18.297 1.00 77.00 193 ALA A C 1
ATOM 1496 O O . ALA A 1 193 ? -32.641 -9.253 17.650 1.00 77.00 193 ALA A O 1
ATOM 1497 N N . ARG A 1 194 ? -31.607 -8.864 19.611 1.00 78.38 194 ARG A N 1
ATOM 1498 C CA . ARG A 1 194 ? -32.360 -9.865 20.395 1.00 78.38 194 ARG A CA 1
ATOM 1499 C C . ARG A 1 194 ? -33.736 -9.382 20.852 1.00 78.38 194 ARG A C 1
ATOM 1501 O O . ARG A 1 194 ? -34.608 -10.192 21.157 1.00 78.38 194 ARG A O 1
ATOM 1508 N N . LEU A 1 195 ? -33.949 -8.067 20.906 1.00 81.38 195 LEU A N 1
ATOM 1509 C CA . LEU A 1 195 ? -35.234 -7.474 21.275 1.00 81.38 195 LEU A CA 1
ATOM 1510 C C . LEU A 1 195 ? -36.210 -7.456 20.091 1.00 81.38 195 LEU A C 1
ATOM 1512 O O . LEU A 1 195 ? -35.845 -7.165 18.949 1.00 81.38 195 LEU A O 1
ATOM 1516 N N . SER A 1 196 ? -37.494 -7.691 20.377 1.00 82.69 196 SER A N 1
ATOM 1517 C CA . SER A 1 196 ? -38.554 -7.525 19.378 1.00 82.69 196 SER A CA 1
ATOM 1518 C C . SER A 1 196 ? -38.688 -6.058 18.947 1.00 82.69 196 SER A C 1
ATOM 1520 O O . SER A 1 196 ? -38.282 -5.139 19.664 1.00 82.69 196 SER A O 1
ATOM 1522 N N . ALA A 1 197 ? -39.295 -5.812 17.780 1.00 77.50 197 ALA A N 1
ATOM 1523 C CA . ALA A 1 197 ? -39.389 -4.474 17.185 1.00 77.50 197 ALA A CA 1
ATOM 1524 C C . ALA A 1 197 ? -39.980 -3.408 18.132 1.00 77.50 197 ALA A C 1
ATOM 1526 O O . ALA A 1 197 ? -39.548 -2.254 18.106 1.00 77.50 197 ALA A O 1
ATOM 1527 N N . LYS A 1 198 ? -40.921 -3.795 19.009 1.00 81.94 198 LYS A N 1
ATOM 1528 C CA . LYS A 1 198 ? -41.513 -2.903 20.020 1.00 81.94 198 LYS A CA 1
ATOM 1529 C C . LYS A 1 198 ? -40.494 -2.493 21.092 1.00 81.94 198 LYS A C 1
ATOM 1531 O O . LYS A 1 198 ? -40.365 -1.309 21.387 1.00 81.94 198 LYS A O 1
ATOM 1536 N N . TYR A 1 199 ? -39.734 -3.442 21.636 1.00 85.44 199 TYR A N 1
ATOM 1537 C CA . TYR A 1 199 ? -38.752 -3.180 22.697 1.00 85.44 199 TYR A CA 1
ATOM 1538 C C . TYR A 1 199 ? -37.430 -2.610 22.174 1.00 85.44 199 TYR A C 1
ATOM 1540 O O . TYR A 1 199 ? -36.719 -1.931 22.912 1.00 85.44 199 TYR A O 1
ATOM 1548 N N . ARG A 1 200 ? -37.146 -2.764 20.878 1.00 85.06 200 ARG A N 1
ATOM 1549 C CA . ARG A 1 200 ? -36.050 -2.059 20.204 1.00 85.06 200 ARG A CA 1
ATOM 1550 C C . ARG A 1 200 ? -36.218 -0.536 20.249 1.00 85.06 200 ARG A C 1
ATOM 1552 O O . ARG A 1 200 ? -35.230 0.182 20.360 1.00 85.06 200 ARG A O 1
ATOM 1559 N N . ARG A 1 201 ? -37.461 -0.032 20.220 1.00 83.19 201 ARG A N 1
ATOM 1560 C CA . ARG A 1 201 ? -37.752 1.404 20.402 1.00 83.19 201 ARG A CA 1
ATOM 1561 C C . ARG A 1 201 ? -37.431 1.885 21.818 1.00 83.19 201 ARG A C 1
ATOM 1563 O O . ARG A 1 201 ? -36.872 2.964 21.964 1.00 83.19 201 ARG A O 1
ATOM 1570 N N . ALA A 1 202 ? -37.724 1.078 22.840 1.00 86.56 202 ALA A N 1
ATOM 1571 C CA . ALA A 1 202 ? -37.329 1.380 24.219 1.00 86.56 202 ALA A CA 1
ATOM 1572 C C . ALA A 1 202 ? -35.804 1.397 24.365 1.00 86.56 202 ALA A C 1
ATOM 1574 O O . ALA A 1 202 ? -35.257 2.276 25.020 1.00 86.56 202 ALA A O 1
ATOM 1575 N N . TYR A 1 203 ? -35.116 0.461 23.710 1.00 86.06 203 TYR A N 1
ATOM 1576 C CA . TYR A 1 203 ? -33.660 0.416 23.725 1.00 86.06 203 TYR A CA 1
ATOM 1577 C C . TYR A 1 203 ? -33.015 1.633 23.049 1.00 86.06 203 TYR A C 1
ATOM 1579 O O . TYR A 1 203 ? -32.108 2.240 23.609 1.00 86.06 203 TYR A O 1
ATOM 1587 N N . ARG A 1 204 ? -33.533 2.052 21.890 1.00 85.69 204 ARG A N 1
ATOM 1588 C CA . ARG A 1 204 ? -33.088 3.279 21.216 1.00 85.69 204 ARG A CA 1
ATOM 1589 C C . ARG A 1 204 ? -33.267 4.513 22.097 1.00 85.69 204 ARG A C 1
ATOM 1591 O O . ARG A 1 204 ? -32.339 5.299 22.230 1.00 85.69 204 ARG A O 1
ATOM 1598 N N . TYR A 1 205 ? -34.423 4.623 22.746 1.00 85.56 205 TYR A N 1
ATOM 1599 C CA . TYR A 1 205 ? -34.710 5.724 23.657 1.00 85.56 205 TYR A CA 1
ATOM 1600 C C . TYR A 1 205 ? -33.721 5.780 24.834 1.00 85.56 205 TYR A C 1
ATOM 1602 O O . TYR A 1 205 ? -33.297 6.865 25.224 1.00 85.56 205 TYR A O 1
ATOM 1610 N N . ILE A 1 206 ? -33.295 4.620 25.357 1.00 88.19 206 ILE A N 1
ATOM 1611 C CA . ILE A 1 206 ? -32.233 4.541 26.373 1.00 88.19 206 ILE A CA 1
ATOM 1612 C C . ILE A 1 206 ? -30.908 5.094 25.834 1.00 88.19 206 ILE A C 1
ATOM 1614 O O . ILE A 1 206 ? -30.268 5.866 26.536 1.00 88.19 206 ILE A O 1
ATOM 1618 N N . ILE A 1 207 ? -30.496 4.717 24.617 1.00 85.06 207 ILE A N 1
ATOM 1619 C CA . ILE A 1 207 ? -29.236 5.191 24.014 1.00 85.06 207 ILE A CA 1
ATOM 1620 C C . ILE A 1 207 ? -29.258 6.710 23.834 1.00 85.06 207 ILE A C 1
ATOM 1622 O O . ILE A 1 207 ? -28.315 7.383 24.233 1.00 85.06 207 ILE A O 1
ATOM 1626 N N . GLU A 1 208 ? -30.339 7.243 23.268 1.00 83.38 208 GLU A N 1
ATOM 1627 C CA . GLU A 1 208 ? -30.488 8.676 22.978 1.00 83.38 208 GLU A CA 1
ATOM 1628 C C . GLU A 1 208 ? -30.509 9.540 24.249 1.00 83.38 208 GLU A C 1
ATOM 1630 O O . GLU A 1 208 ? -30.158 10.713 24.199 1.00 83.38 208 GLU A O 1
ATOM 1635 N N . ASN A 1 209 ? -30.891 8.963 25.394 1.00 85.44 209 ASN A N 1
ATOM 1636 C CA . ASN A 1 209 ? -31.042 9.678 26.663 1.00 85.44 209 ASN A CA 1
ATOM 1637 C C . ASN A 1 209 ? -30.063 9.205 27.749 1.00 85.44 209 ASN A C 1
ATOM 1639 O O . ASN A 1 209 ? -30.268 9.507 28.922 1.00 85.44 209 ASN A O 1
ATOM 1643 N N . ILE A 1 210 ? -29.006 8.455 27.418 1.00 86.44 210 ILE A N 1
ATOM 1644 C CA . ILE A 1 210 ? -28.150 7.838 28.447 1.00 86.44 210 ILE A CA 1
ATOM 1645 C C . ILE A 1 210 ? -27.343 8.858 29.267 1.00 86.44 210 ILE A C 1
ATOM 1647 O O . ILE A 1 210 ? -27.023 8.599 30.429 1.00 86.44 210 ILE A O 1
ATOM 1651 N N . GLU A 1 211 ? -27.059 10.020 28.676 1.00 81.56 211 GLU A N 1
ATOM 1652 C CA . GLU A 1 211 ? -26.355 11.142 29.310 1.00 81.56 211 GLU A CA 1
ATOM 1653 C C . GLU A 1 211 ? -27.217 11.864 30.358 1.00 81.56 211 GLU A C 1
ATOM 1655 O O . GLU A 1 211 ? -26.692 12.564 31.224 1.00 81.56 211 GLU A O 1
ATOM 1660 N N . ARG A 1 212 ? -28.544 11.674 30.322 1.00 83.69 212 ARG A N 1
ATOM 1661 C CA . ARG A 1 212 ? -29.466 12.231 31.314 1.00 83.69 212 ARG A CA 1
ATOM 1662 C C . ARG A 1 212 ? -29.355 11.455 32.620 1.00 83.69 212 ARG A C 1
ATOM 1664 O O . ARG A 1 212 ? -29.619 10.249 32.669 1.00 83.69 212 ARG A O 1
ATOM 1671 N N . SER A 1 213 ? -29.003 12.143 33.703 1.00 81.81 213 SER A N 1
ATOM 1672 C CA . SER A 1 213 ? -28.858 11.543 35.035 1.00 81.81 213 SER A CA 1
ATOM 1673 C C . SER A 1 213 ? -30.198 11.096 35.640 1.00 81.81 213 SER A C 1
ATOM 1675 O O . SER A 1 213 ? -30.224 10.122 36.397 1.00 81.81 213 SER A O 1
ATOM 1677 N N . ASP A 1 214 ? -31.307 11.717 35.230 1.00 85.38 214 ASP A N 1
ATOM 1678 C CA . ASP A 1 214 ? -32.685 11.479 35.680 1.00 85.38 214 ASP A CA 1
ATOM 1679 C C . ASP A 1 214 ? -33.430 10.366 34.919 1.00 85.38 214 ASP A C 1
ATOM 1681 O O . ASP A 1 214 ? -34.566 10.060 35.272 1.00 85.38 214 ASP A O 1
ATOM 1685 N N . LEU A 1 215 ? -32.810 9.725 33.917 1.00 87.44 215 LEU A N 1
ATOM 1686 C CA . LEU A 1 215 ? -33.450 8.665 33.127 1.00 87.44 215 LEU A CA 1
ATOM 1687 C C . LEU A 1 215 ? -33.947 7.509 34.016 1.00 87.44 215 LEU A C 1
ATOM 1689 O O . LEU A 1 215 ? -33.152 6.805 34.649 1.00 87.44 215 LEU A O 1
ATOM 1693 N N . THR A 1 216 ? -35.261 7.261 34.005 1.00 88.81 216 THR A N 1
ATOM 1694 C CA . THR A 1 216 ? -35.890 6.173 34.776 1.00 88.81 216 THR A CA 1
ATOM 1695 C C . THR A 1 216 ? -36.434 5.055 33.889 1.00 88.81 216 THR A C 1
ATOM 1697 O O . THR A 1 216 ? -36.917 5.277 32.781 1.00 88.81 216 THR A O 1
ATOM 1700 N N . THR A 1 217 ? -36.444 3.819 34.396 1.00 88.88 217 THR A N 1
ATOM 1701 C CA . THR A 1 217 ? -37.053 2.664 33.705 1.00 88.88 217 THR A CA 1
ATOM 1702 C C . THR A 1 217 ? -38.551 2.844 33.450 1.00 88.88 217 THR A C 1
ATOM 1704 O O . THR A 1 217 ? -39.071 2.337 32.454 1.00 88.88 217 THR A O 1
ATOM 1707 N N . ARG A 1 218 ? -39.237 3.600 34.313 1.00 90.00 218 ARG A N 1
ATOM 1708 C CA . ARG A 1 218 ? -40.650 3.960 34.167 1.00 90.00 218 ARG A CA 1
ATOM 1709 C C . ARG A 1 218 ? -40.897 4.880 32.968 1.00 90.00 218 ARG A C 1
ATOM 1711 O O . ARG A 1 218 ? -41.840 4.635 32.220 1.00 90.00 218 ARG A O 1
ATOM 1718 N N . GLU A 1 219 ? -40.049 5.886 32.759 1.00 92.00 219 GLU A N 1
ATOM 1719 C CA . GLU A 1 219 ? -40.106 6.785 31.593 1.00 92.00 219 GLU A CA 1
ATOM 1720 C C . GLU A 1 219 ? -39.906 6.006 30.287 1.00 92.00 219 GLU A C 1
ATOM 1722 O O . GLU A 1 219 ? -40.698 6.133 29.354 1.00 92.00 219 GLU A O 1
ATOM 1727 N N . VAL A 1 220 ? -38.919 5.104 30.253 1.00 91.19 220 VAL A N 1
ATOM 1728 C CA . VAL A 1 220 ? -38.666 4.245 29.084 1.00 91.19 220 VAL A CA 1
ATOM 1729 C C . VAL A 1 220 ? -39.874 3.354 28.767 1.00 91.19 220 VAL A C 1
ATOM 1731 O O . VAL A 1 220 ? -40.227 3.165 27.601 1.00 91.19 220 VAL A O 1
ATOM 1734 N N . ALA A 1 221 ? -40.524 2.798 29.794 1.00 90.25 221 ALA A N 1
ATOM 1735 C CA . ALA A 1 221 ? -41.718 1.974 29.622 1.00 90.25 221 ALA A CA 1
ATOM 1736 C C . ALA A 1 221 ? -42.908 2.797 29.095 1.00 90.25 221 ALA A C 1
ATOM 1738 O O . ALA A 1 221 ? -43.608 2.349 28.181 1.00 90.25 221 ALA A O 1
ATOM 1739 N N . ALA A 1 222 ? -43.088 4.018 29.609 1.00 90.81 222 ALA A N 1
ATOM 1740 C CA . ALA A 1 222 ? -44.112 4.951 29.149 1.00 90.81 222 ALA A CA 1
ATOM 1741 C C . ALA A 1 222 ? -43.910 5.342 27.674 1.00 90.81 222 ALA A C 1
ATOM 1743 O O . ALA A 1 222 ? -44.870 5.317 26.908 1.00 90.81 222 ALA A O 1
ATOM 1744 N N . HIS A 1 223 ? -42.666 5.582 27.243 1.00 90.56 223 HIS A N 1
ATOM 1745 C CA . HIS A 1 223 ? -42.338 5.941 25.857 1.00 90.56 223 HIS A CA 1
ATOM 1746 C C . HIS A 1 223 ? -42.796 4.891 24.822 1.00 90.56 223 HIS A C 1
ATOM 1748 O O . HIS A 1 223 ? -43.139 5.231 23.691 1.00 90.56 223 HIS A O 1
ATOM 1754 N N . ILE A 1 224 ? -42.842 3.606 25.193 1.00 91.00 224 ILE A N 1
ATOM 1755 C CA . ILE A 1 224 ? -43.315 2.524 24.307 1.00 91.00 224 ILE A CA 1
ATOM 1756 C C . ILE A 1 224 ? -44.710 1.988 24.661 1.00 91.00 224 ILE A C 1
ATOM 1758 O O . ILE A 1 224 ? -45.109 0.939 24.139 1.00 91.00 224 ILE A O 1
ATOM 1762 N N . ASN A 1 225 ? -45.451 2.689 25.524 1.00 90.75 225 ASN A N 1
ATOM 1763 C CA . ASN A 1 225 ? -46.784 2.306 25.994 1.00 90.75 225 ASN A CA 1
ATOM 1764 C C . ASN A 1 225 ? -46.823 0.877 26.573 1.00 90.75 225 ASN A C 1
ATOM 1766 O O . ASN A 1 225 ? -47.611 0.029 26.139 1.00 90.75 225 ASN A O 1
ATOM 1770 N N . VAL A 1 226 ? -45.927 0.573 27.518 1.00 91.38 226 VAL A N 1
ATOM 1771 C CA . VAL A 1 226 ? -45.948 -0.685 28.284 1.00 91.38 226 VAL A CA 1
ATOM 1772 C C . VAL A 1 226 ? -45.791 -0.428 29.776 1.00 91.38 226 VAL A C 1
ATOM 1774 O O . VAL A 1 226 ? -45.306 0.616 30.203 1.00 91.38 226 VAL A O 1
ATOM 1777 N N . THR A 1 227 ? -46.164 -1.417 30.586 1.00 92.94 227 THR A N 1
ATOM 1778 C CA . THR A 1 227 ? -45.863 -1.393 32.017 1.00 92.94 227 THR A CA 1
ATOM 1779 C C . THR A 1 227 ? -44.380 -1.671 32.256 1.00 92.94 227 THR A C 1
ATOM 1781 O O . THR A 1 227 ? -43.738 -2.420 31.514 1.00 92.94 227 THR A O 1
ATOM 1784 N N . GLU A 1 228 ? -43.828 -1.122 33.337 1.00 92.25 228 GLU A N 1
ATOM 1785 C CA . GLU A 1 228 ? -42.427 -1.346 33.712 1.00 92.25 228 GLU A CA 1
ATOM 1786 C C . GLU A 1 228 ? -42.103 -2.842 33.875 1.00 92.25 228 GLU A C 1
ATOM 1788 O O . GLU A 1 228 ? -41.060 -3.316 33.423 1.00 92.25 228 GLU A O 1
ATOM 1793 N N . ARG A 1 229 ? -43.045 -3.622 34.420 1.00 90.81 229 ARG A N 1
ATOM 1794 C CA . ARG A 1 229 ? -42.915 -5.078 34.563 1.00 90.81 229 ARG A CA 1
ATOM 1795 C C . ARG A 1 229 ? -42.799 -5.792 33.211 1.00 90.81 229 ARG A C 1
ATOM 1797 O O . ARG A 1 229 ? -41.994 -6.711 33.078 1.00 90.81 229 ARG A O 1
ATOM 1804 N N . ALA A 1 230 ? -43.552 -5.356 32.198 1.00 89.69 230 ALA A N 1
ATOM 1805 C CA . ALA A 1 230 ? -43.461 -5.910 30.848 1.00 89.69 230 ALA A CA 1
ATOM 1806 C C . ALA A 1 230 ? -42.130 -5.552 30.166 1.00 89.69 230 ALA A C 1
ATOM 1808 O O . ALA A 1 230 ? -41.561 -6.383 29.460 1.00 89.69 230 ALA A O 1
ATOM 1809 N N . LEU A 1 231 ? -41.609 -4.341 30.398 1.00 91.06 231 LEU A N 1
ATOM 1810 C CA . LEU A 1 231 ? -40.283 -3.932 29.924 1.00 91.06 231 LEU A CA 1
ATOM 1811 C C . LEU A 1 231 ? -39.176 -4.789 30.556 1.00 91.06 231 LEU A C 1
ATOM 1813 O O . LEU A 1 231 ? -38.312 -5.304 29.848 1.00 91.06 231 LEU A O 1
ATOM 1817 N N . GLN A 1 232 ? -39.225 -4.985 31.875 1.00 91.81 232 GLN A N 1
ATOM 1818 C CA . GLN A 1 232 ? -38.251 -5.802 32.599 1.00 91.81 232 GLN A CA 1
ATOM 1819 C C . GLN A 1 232 ? -38.245 -7.258 32.125 1.00 91.81 232 GLN A C 1
ATOM 1821 O O . GLN A 1 232 ? -37.173 -7.813 31.885 1.00 91.81 232 GLN A O 1
ATOM 1826 N N . LEU A 1 233 ? -39.426 -7.864 31.957 1.00 90.69 233 LEU A N 1
ATOM 1827 C CA . LEU A 1 233 ? -39.558 -9.240 31.473 1.00 90.69 233 LEU A CA 1
ATOM 1828 C C . LEU A 1 233 ? -38.987 -9.404 30.062 1.00 90.69 233 LEU A C 1
ATOM 1830 O O . LEU A 1 233 ? -38.211 -10.329 29.841 1.00 90.69 233 LEU A O 1
ATOM 1834 N N . ALA A 1 234 ? -39.303 -8.487 29.145 1.00 86.31 234 ALA A N 1
ATOM 1835 C CA . ALA A 1 234 ? -38.825 -8.549 27.766 1.00 86.31 234 ALA A CA 1
ATOM 1836 C C . ALA A 1 234 ? -37.297 -8.425 27.656 1.00 86.31 234 ALA A C 1
ATOM 1838 O O . ALA A 1 234 ? -36.664 -9.140 26.881 1.00 86.31 234 ALA A O 1
ATOM 1839 N N . PHE A 1 235 ? -36.686 -7.547 28.455 1.00 87.25 235 PHE A N 1
ATOM 1840 C CA . PHE A 1 235 ? -35.227 -7.419 28.509 1.00 87.25 235 PHE A CA 1
ATOM 1841 C C . PHE A 1 235 ? -34.575 -8.653 29.143 1.00 87.25 235 PHE A C 1
ATOM 1843 O O . PHE A 1 235 ? -33.590 -9.172 28.614 1.00 87.25 235 PHE A O 1
ATOM 1850 N N . LYS A 1 236 ? -35.161 -9.186 30.222 1.00 87.56 236 LYS A N 1
ATOM 1851 C CA . LYS A 1 236 ? -34.650 -10.389 30.885 1.00 87.56 236 LYS A CA 1
ATOM 1852 C C . LYS A 1 236 ? -34.737 -11.620 29.980 1.00 87.56 236 LYS A C 1
ATOM 1854 O O . LYS A 1 236 ? -33.793 -12.401 29.964 1.00 87.56 236 LYS A O 1
ATOM 1859 N N . SER A 1 237 ? -35.811 -11.780 29.204 1.00 83.94 237 SER A N 1
ATOM 1860 C CA . SER A 1 237 ? -35.973 -12.916 28.287 1.00 83.94 237 SER A CA 1
ATOM 1861 C C . SER A 1 237 ? -35.076 -12.829 27.052 1.00 83.94 237 SER A C 1
ATOM 1863 O O . SER A 1 237 ? -34.578 -13.849 26.596 1.00 83.94 237 SER A O 1
ATOM 1865 N N . ALA A 1 238 ? -34.870 -11.629 26.501 1.00 81.75 238 ALA A N 1
ATOM 1866 C CA . ALA A 1 238 ? -34.095 -11.447 25.273 1.00 81.75 238 ALA A CA 1
ATOM 1867 C C . ALA A 1 238 ? -32.578 -11.352 25.514 1.00 81.75 238 ALA A C 1
ATOM 1869 O O . ALA A 1 238 ? -31.783 -11.787 24.685 1.00 81.75 238 ALA A O 1
ATOM 1870 N N . VAL A 1 239 ? -32.167 -10.743 26.630 1.00 80.12 239 VAL A N 1
ATOM 1871 C CA . VAL A 1 239 ? -30.773 -10.323 26.873 1.00 80.12 239 VAL A CA 1
ATOM 1872 C C . VAL A 1 239 ? -30.213 -10.898 28.178 1.00 80.12 239 VAL A C 1
ATOM 1874 O O . VAL A 1 239 ? -29.005 -10.863 28.399 1.00 80.12 239 VAL A O 1
ATOM 1877 N N . GLY A 1 240 ? -31.062 -11.438 29.058 1.00 82.31 240 GLY A N 1
ATOM 1878 C CA . GLY A 1 240 ? -30.644 -11.962 30.363 1.00 82.31 240 GLY A CA 1
ATOM 1879 C C . GLY A 1 240 ? -30.372 -10.884 31.419 1.00 82.31 240 GLY A C 1
ATOM 1880 O O . GLY A 1 240 ? -29.962 -11.209 32.530 1.00 82.31 240 GLY A O 1
ATOM 1881 N N . MET A 1 241 ? -30.615 -9.606 31.111 1.00 85.06 241 MET A N 1
ATOM 1882 C CA . MET A 1 241 ? -30.375 -8.464 32.005 1.00 85.06 241 MET A CA 1
ATOM 1883 C C . MET A 1 241 ? -31.638 -7.616 32.168 1.00 85.06 241 MET A C 1
ATOM 1885 O O . MET A 1 241 ? -32.483 -7.579 31.276 1.00 85.06 241 MET A O 1
ATOM 1889 N N . SER A 1 242 ? -31.772 -6.909 33.294 1.00 87.12 242 SER A N 1
ATOM 1890 C CA . SER A 1 242 ? -32.840 -5.920 33.458 1.00 87.12 242 SER A CA 1
ATOM 1891 C C . SER A 1 242 ? -32.503 -4.617 32.707 1.00 87.12 242 SER A C 1
ATOM 1893 O O . SER A 1 242 ? -31.325 -4.302 32.509 1.00 87.12 242 SER A O 1
ATOM 1895 N N . PRO A 1 243 ? -33.509 -3.802 32.339 1.00 86.06 243 PRO A N 1
ATOM 1896 C CA . PRO A 1 243 ? -33.289 -2.493 31.723 1.00 86.06 243 PRO A CA 1
ATOM 1897 C C . PRO A 1 243 ? -32.408 -1.570 32.580 1.00 86.06 243 PRO A C 1
ATOM 1899 O O . PRO A 1 243 ? -31.563 -0.854 32.050 1.00 86.06 243 PRO A O 1
ATOM 1902 N N . SER A 1 244 ? -32.545 -1.626 33.910 1.00 88.25 244 SER A N 1
ATOM 1903 C CA . SER A 1 244 ? -31.718 -0.846 34.838 1.00 88.25 244 SER A CA 1
ATOM 1904 C C . SER A 1 244 ? -30.252 -1.288 34.835 1.00 88.25 244 SER A C 1
ATOM 1906 O O . SER A 1 244 ? -29.361 -0.440 34.864 1.00 88.25 244 SER A O 1
ATOM 1908 N N . SER A 1 245 ? -29.977 -2.592 34.734 1.00 86.38 245 SER A N 1
ATOM 1909 C CA . SER A 1 245 ? -28.612 -3.108 34.575 1.00 86.38 245 SER A CA 1
ATOM 1910 C C . SER A 1 245 ? -27.987 -2.667 33.252 1.00 86.38 245 SER A C 1
ATOM 1912 O O . SER A 1 245 ? -26.806 -2.328 33.223 1.00 86.38 245 SER A O 1
ATOM 1914 N N . VAL A 1 246 ? -28.776 -2.626 32.174 1.00 84.69 246 VAL A N 1
ATOM 1915 C CA . VAL A 1 246 ? -28.328 -2.130 30.864 1.00 84.69 246 VAL A CA 1
ATOM 1916 C C . VAL A 1 246 ? -27.960 -0.645 30.942 1.00 84.69 246 VAL A C 1
ATOM 1918 O O . VAL A 1 246 ? -26.850 -0.283 30.558 1.00 84.69 246 VAL A O 1
ATOM 1921 N N . ILE A 1 247 ? -28.825 0.192 31.526 1.00 88.19 247 ILE A N 1
ATOM 1922 C CA . ILE A 1 247 ? -28.559 1.625 31.747 1.00 88.19 247 ILE A CA 1
ATOM 1923 C C . ILE A 1 247 ? -27.298 1.823 32.600 1.00 88.19 247 ILE A C 1
ATOM 1925 O O . ILE A 1 247 ? -26.402 2.579 32.225 1.00 88.19 247 ILE A O 1
ATOM 1929 N N . ARG A 1 248 ? -27.182 1.106 33.727 1.00 88.06 248 ARG A N 1
ATOM 1930 C CA . ARG A 1 248 ? -26.014 1.197 34.618 1.00 88.06 248 ARG A CA 1
ATOM 1931 C C . ARG A 1 248 ? -24.720 0.825 33.897 1.00 88.06 248 ARG A C 1
ATOM 1933 O O . ARG A 1 248 ? -23.719 1.515 34.056 1.00 88.06 248 ARG A O 1
ATOM 1940 N N . ARG A 1 249 ? -24.734 -0.241 33.093 1.00 85.56 249 ARG A N 1
ATOM 1941 C CA . ARG A 1 249 ? -23.572 -0.673 32.305 1.00 85.56 249 ARG A CA 1
ATOM 1942 C C . ARG A 1 249 ? -23.152 0.389 31.288 1.00 85.56 249 ARG A C 1
ATOM 1944 O O . ARG A 1 249 ? -21.965 0.666 31.179 1.00 85.56 249 ARG A O 1
ATOM 1951 N N . MET A 1 250 ? -24.107 0.984 30.573 1.00 84.44 250 MET A N 1
ATOM 1952 C CA . MET A 1 250 ? -23.813 2.029 29.586 1.00 84.44 250 MET A CA 1
ATOM 1953 C C . MET A 1 250 ? -23.247 3.295 30.245 1.00 84.44 250 MET A C 1
ATOM 1955 O O . MET A 1 250 ? -22.280 3.854 29.741 1.00 84.44 250 MET A O 1
ATOM 1959 N N . ARG A 1 251 ? -23.777 3.694 31.408 1.00 87.75 251 ARG A N 1
ATOM 1960 C CA . ARG A 1 251 ? -23.250 4.824 32.192 1.00 87.75 251 ARG A CA 1
ATOM 1961 C C . ARG A 1 251 ? -21.824 4.578 32.697 1.00 87.75 251 ARG A C 1
ATOM 1963 O O . ARG A 1 251 ? -20.992 5.467 32.594 1.00 87.75 251 ARG A O 1
ATOM 1970 N N . LEU A 1 252 ? -21.512 3.375 33.194 1.00 85.94 252 LEU A N 1
ATOM 1971 C CA . LEU A 1 252 ? -20.146 3.018 33.617 1.00 85.94 252 LEU A CA 1
ATOM 1972 C C . LEU A 1 252 ? -19.140 3.087 32.464 1.00 85.94 252 LEU A C 1
ATOM 1974 O O . LEU A 1 252 ? -18.004 3.512 32.663 1.00 85.94 252 LEU A O 1
ATOM 1978 N N . GLU A 1 253 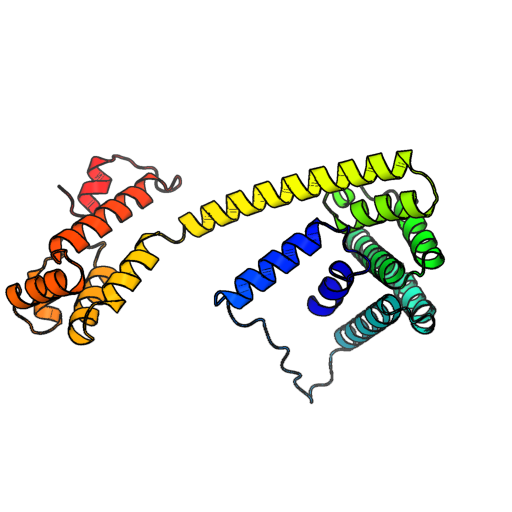? -19.556 2.693 31.264 1.00 82.00 253 GLU A N 1
ATOM 1979 C CA . GLU A 1 253 ? -18.708 2.794 30.077 1.00 82.00 253 GLU A CA 1
ATOM 1980 C C . GLU A 1 253 ? -18.526 4.252 29.629 1.00 82.00 253 GLU A C 1
ATOM 1982 O O . GLU A 1 253 ? -17.416 4.648 29.288 1.00 82.00 253 GLU A O 1
ATOM 1987 N N . GLY A 1 254 ? -19.580 5.071 29.707 1.00 81.50 254 GLY A N 1
ATOM 1988 C CA . GLY A 1 254 ? -19.496 6.516 29.479 1.00 81.50 254 GLY A CA 1
ATOM 1989 C C . GLY A 1 254 ? -18.518 7.206 30.435 1.00 81.50 254 GLY A C 1
ATOM 1990 O O . GLY A 1 254 ? -17.641 7.942 29.991 1.00 81.50 254 GLY A O 1
ATOM 1991 N N . ILE A 1 255 ? -18.582 6.872 31.731 1.00 83.38 255 ILE A N 1
ATOM 1992 C CA . ILE A 1 255 ? -17.615 7.336 32.741 1.00 83.38 255 ILE A CA 1
ATOM 1993 C C . ILE A 1 255 ? -16.199 6.900 32.369 1.00 83.38 255 ILE A C 1
ATOM 1995 O O . ILE A 1 255 ? -15.271 7.699 32.428 1.00 83.38 255 ILE A O 1
ATOM 1999 N N . ARG A 1 256 ? -16.014 5.637 31.969 1.00 79.62 256 ARG A N 1
ATOM 2000 C CA . ARG A 1 256 ? -14.704 5.134 31.547 1.00 79.62 256 ARG A CA 1
ATOM 2001 C C . ARG A 1 256 ? -14.160 5.912 30.348 1.00 79.62 256 ARG A C 1
ATOM 2003 O O . ARG A 1 256 ? -12.973 6.218 30.337 1.00 79.62 256 ARG A O 1
ATOM 2010 N N . SER A 1 257 ? -15.004 6.220 29.366 1.00 78.94 257 SER A N 1
ATOM 2011 C CA . SER A 1 257 ? -14.624 7.018 28.198 1.00 78.94 257 SER A CA 1
ATOM 2012 C C . SER A 1 257 ? -14.222 8.436 28.599 1.00 78.94 257 SER A C 1
ATOM 2014 O O . SER A 1 257 ? -13.167 8.899 28.182 1.00 78.94 257 SER A O 1
ATOM 2016 N N . ASP A 1 258 ? -15.012 9.087 29.455 1.00 78.38 258 ASP A N 1
ATOM 2017 C CA . ASP A 1 258 ? -14.723 10.432 29.963 1.00 78.38 258 ASP A CA 1
ATOM 2018 C C . ASP A 1 258 ? -13.409 10.490 30.756 1.00 78.38 258 ASP A C 1
ATOM 2020 O O . ASP A 1 258 ? -12.685 11.473 30.667 1.00 78.38 258 ASP A O 1
ATOM 2024 N N . LEU A 1 259 ? -13.078 9.438 31.513 1.00 79.69 259 LEU A N 1
ATOM 2025 C CA . LEU A 1 259 ? -11.832 9.360 32.284 1.00 79.69 259 LEU A CA 1
ATOM 2026 C C . LEU A 1 259 ? -10.589 9.080 31.427 1.00 79.69 259 LEU A C 1
ATOM 2028 O O . LEU A 1 259 ? -9.473 9.338 31.874 1.00 79.69 259 LEU A O 1
ATOM 2032 N N . LEU A 1 260 ? -10.760 8.500 30.238 1.00 76.50 260 LEU A N 1
ATOM 2033 C CA . LEU A 1 260 ? -9.662 8.174 29.323 1.00 76.50 260 LEU A CA 1
ATOM 2034 C C . LEU A 1 260 ? -9.362 9.297 28.322 1.00 76.50 260 LEU A C 1
ATOM 2036 O O . LEU A 1 260 ? -8.326 9.240 27.657 1.00 76.50 260 LEU A O 1
ATOM 2040 N N . ASP A 1 261 ? -10.247 10.284 28.200 1.00 73.19 261 ASP A N 1
ATOM 2041 C CA . ASP A 1 261 ? -10.095 11.401 27.276 1.00 73.19 261 ASP A CA 1
ATOM 2042 C C . ASP A 1 261 ? -9.244 12.523 27.898 1.00 73.19 261 ASP A C 1
ATOM 2044 O O . ASP A 1 261 ? -9.690 13.273 28.766 1.00 73.19 261 ASP A O 1
ATOM 2048 N N . SER A 1 262 ? -7.986 12.623 27.457 1.00 56.06 262 SER A N 1
ATOM 2049 C CA . SER A 1 262 ? -6.971 13.537 28.001 1.00 56.06 262 SER A CA 1
ATOM 2050 C C . SER A 1 262 ? -7.318 15.026 27.859 1.00 56.06 262 SER A C 1
ATOM 2052 O O . SER A 1 262 ? -6.726 15.850 28.555 1.00 56.06 262 SER A O 1
ATOM 2054 N N . GLU A 1 263 ? -8.233 15.389 26.952 1.00 58.66 263 GLU A N 1
ATOM 2055 C CA . GLU A 1 263 ? -8.674 16.778 26.747 1.00 58.66 263 GLU A CA 1
ATOM 2056 C C . GLU A 1 263 ? -9.752 17.205 27.757 1.00 58.66 263 GLU A C 1
ATOM 2058 O O . GLU A 1 263 ? -9.849 18.379 28.125 1.00 58.66 263 GLU A O 1
ATOM 2063 N N . ARG A 1 264 ? -10.526 16.245 28.278 1.00 57.50 264 ARG A N 1
ATOM 2064 C CA . ARG A 1 264 ? -11.525 16.437 29.337 1.00 57.50 264 ARG A CA 1
ATOM 2065 C C . ARG A 1 264 ? -10.845 16.328 30.696 1.00 57.50 264 ARG A C 1
ATOM 2067 O O . ARG A 1 264 ? -11.108 15.403 31.445 1.00 57.50 264 ARG A O 1
ATOM 2074 N N . ASN A 1 265 ? -9.950 17.267 30.996 1.00 53.03 265 ASN A N 1
ATOM 2075 C CA . ASN A 1 265 ? -9.200 17.370 32.254 1.00 53.03 265 ASN A CA 1
ATOM 2076 C C . ASN A 1 265 ? -10.073 16.944 33.469 1.00 53.03 265 ASN A C 1
ATOM 2078 O O . ASN A 1 265 ? -10.930 17.730 33.892 1.00 53.03 265 ASN A O 1
ATOM 2082 N N . PRO A 1 266 ? -9.968 15.695 33.976 1.00 56.72 266 PRO A N 1
ATOM 2083 C CA . PRO A 1 266 ? -10.996 15.140 34.847 1.00 56.72 266 PRO A CA 1
ATOM 2084 C C . PRO A 1 266 ? -10.802 15.728 36.237 1.00 56.72 266 PRO A C 1
ATOM 2086 O O . PRO A 1 266 ? -9.952 15.285 37.005 1.00 56.72 266 PRO A O 1
ATOM 2089 N N . SER A 1 267 ? -11.583 16.755 36.559 1.00 59.12 267 SER A N 1
ATOM 2090 C CA . SER A 1 267 ? -11.483 17.475 37.829 1.00 59.12 267 SER A CA 1
ATOM 2091 C C . SER A 1 267 ? -11.713 16.563 39.041 1.00 59.12 267 SER A C 1
ATOM 2093 O O . SER A 1 267 ? -11.143 16.818 40.098 1.00 59.12 267 SER A O 1
ATOM 2095 N N . ASN A 1 268 ? -12.489 15.477 38.887 1.00 75.06 268 ASN A N 1
ATOM 2096 C CA . ASN A 1 268 ? -12.664 14.416 39.884 1.00 75.06 268 ASN A CA 1
ATOM 2097 C C . ASN A 1 268 ? -13.380 13.184 39.278 1.00 75.06 268 ASN A C 1
ATOM 2099 O O . ASN A 1 268 ? -14.320 13.321 38.485 1.00 75.06 268 ASN A O 1
ATOM 2103 N N . ILE A 1 269 ? -13.005 11.969 39.697 1.00 80.81 269 ILE A N 1
ATOM 2104 C CA . ILE A 1 269 ? -13.698 10.717 39.326 1.00 80.81 269 ILE A CA 1
ATOM 2105 C C . ILE A 1 269 ? -15.147 10.729 39.843 1.00 80.81 269 ILE A C 1
ATOM 2107 O O . ILE A 1 269 ? -16.061 10.288 39.145 1.00 80.81 269 ILE A O 1
ATOM 2111 N N . ILE A 1 270 ? -15.363 11.276 41.044 1.00 82.31 270 ILE A N 1
ATOM 2112 C CA . ILE A 1 270 ? -16.677 11.328 41.705 1.00 82.31 270 ILE A CA 1
ATOM 2113 C C . ILE A 1 270 ? -17.636 12.269 40.959 1.00 82.31 270 ILE A C 1
ATOM 2115 O O . ILE A 1 270 ? -18.804 11.929 40.751 1.00 82.31 270 ILE A O 1
ATOM 2119 N N . ASP A 1 271 ? -17.139 13.414 40.489 1.00 81.00 271 ASP A N 1
ATOM 2120 C CA . ASP A 1 271 ? -17.938 14.384 39.730 1.00 81.00 271 ASP A CA 1
ATOM 2121 C C . ASP A 1 271 ? -18.328 13.818 38.361 1.00 81.00 271 ASP A C 1
ATOM 2123 O O . ASP A 1 271 ? -19.468 13.963 37.913 1.00 81.00 271 ASP A O 1
ATOM 2127 N N . THR A 1 272 ? -17.401 13.095 37.724 1.00 82.19 272 THR A N 1
ATOM 2128 C CA . THR A 1 272 ? -17.662 12.390 36.464 1.00 82.19 272 THR A CA 1
ATOM 2129 C C . THR A 1 272 ? -18.739 11.323 36.663 1.00 82.19 272 THR A C 1
ATOM 2131 O O . THR A 1 272 ? -19.726 11.313 35.934 1.00 82.19 272 THR A O 1
ATOM 2134 N N . ALA A 1 273 ? -18.635 10.485 37.699 1.00 82.19 273 ALA A N 1
ATOM 2135 C CA . ALA A 1 273 ? -19.658 9.481 38.003 1.00 82.19 273 ALA A CA 1
ATOM 2136 C C . ALA A 1 273 ? -21.043 10.098 38.282 1.00 82.19 273 ALA A C 1
ATOM 2138 O O . ALA A 1 273 ? -22.060 9.613 37.772 1.00 82.19 273 ALA A O 1
ATOM 2139 N N . SER A 1 274 ? -21.071 11.217 39.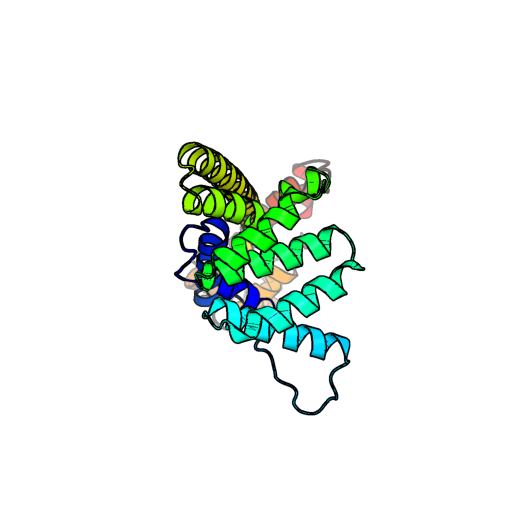011 1.00 83.25 274 SER A N 1
ATOM 2140 C CA . SER A 1 274 ? -22.298 11.940 39.354 1.00 83.25 274 SER A CA 1
ATOM 2141 C C . SER A 1 274 ? -22.999 12.536 38.128 1.00 83.25 274 SER A C 1
ATOM 2143 O O . SER A 1 274 ? -24.227 12.470 38.045 1.00 83.25 274 SER A O 1
ATOM 2145 N N . ARG A 1 275 ? -22.247 13.057 37.144 1.00 83.06 275 ARG A N 1
ATOM 2146 C CA . ARG A 1 275 ? -22.795 13.564 35.867 1.00 83.06 275 ARG A CA 1
ATOM 2147 C C . ARG A 1 275 ? -23.537 12.483 35.090 1.00 83.06 275 ARG A C 1
ATOM 2149 O O . ARG A 1 275 ? -24.626 12.731 34.585 1.00 83.06 275 ARG A O 1
ATOM 2156 N N . TRP A 1 276 ? -22.993 11.271 35.076 1.00 84.81 276 TRP A N 1
ATOM 2157 C CA . TRP A 1 276 ? -23.633 10.107 34.465 1.00 84.81 276 TRP A CA 1
ATOM 2158 C C . TRP A 1 276 ? -24.783 9.534 35.311 1.00 84.81 276 TRP A C 1
ATOM 2160 O O . TRP A 1 276 ? -25.401 8.548 34.923 1.00 84.81 276 TRP A O 1
ATOM 2170 N N . GLY A 1 277 ? -25.103 10.122 36.469 1.00 80.12 277 GLY A N 1
ATOM 2171 C CA . GLY A 1 277 ? -26.187 9.663 37.337 1.00 80.12 277 GLY A CA 1
ATOM 2172 C C . GLY A 1 277 ? -25.876 8.354 38.066 1.00 80.12 277 GLY A C 1
ATOM 2173 O O . GLY A 1 277 ? -26.800 7.600 38.378 1.00 80.12 277 GLY A O 1
ATOM 2174 N N . ILE A 1 278 ? -24.595 8.052 38.302 1.00 78.44 278 ILE A N 1
ATOM 2175 C CA . ILE A 1 278 ? -24.162 6.975 39.197 1.00 78.44 278 ILE A CA 1
ATOM 2176 C C . ILE A 1 278 ? -23.737 7.610 40.520 1.00 78.44 278 ILE A C 1
ATOM 2178 O O . ILE A 1 278 ? -22.822 8.427 40.555 1.00 78.44 278 ILE A O 1
ATOM 2182 N N . ARG A 1 279 ? -24.428 7.228 41.593 1.00 72.38 279 ARG A N 1
ATOM 2183 C CA . ARG A 1 279 ? -24.083 7.546 42.980 1.00 72.38 279 ARG A CA 1
ATOM 2184 C C . ARG A 1 279 ? -23.676 6.271 43.705 1.00 72.38 279 ARG A C 1
ATOM 2186 O O . ARG A 1 279 ? -24.160 5.188 43.283 1.00 72.38 279 ARG A O 1
#

InterPro domains:
  IPR018060 AraC-like, DNA binding HTH domain [PS01124] (200-279)
  IPR018060 AraC-like, DNA binding HTH domain [SM00342] (214-279)
  IPR050204 AraC/XylS family transcriptional regulators [PTHR46796] (143-277)

Organism: Ralstonia solanacearum (NCBI:txid305)

Radius of gyration: 28.55 Å; chains: 1; bounding box: 72×34×70 Å

Foldseek 3Di:
DCVLLLCLCCPPLNVLLVLSVVVVVVVVVCVVVPNDDPPDPPPPPDDPDDPVVVVVVLLSVLLNCLLCQNPVSLPVNVVVLVVCPPPDPLVSLVSLLSSLSSNSSNVVLVSNVVSLVVSVPDPDPPVSQLPPLSNLSSQLVNCVVVVNPVSNVVSSVSSVVSSVVVVVVVVVVVVVVVVVVPVCVVVLVLLLVQADPLLNQLSVVCVVCQLPLPDDLCVSCVVSVHGSVVNQVRSCVRPVDGPVVVSVVVLVSQLVVCVPDPVNVPPDSVVSSVSSNHD

pLDDT: mean 78.07, std 15.44, range [32.72, 94.5]